Protein AF-A0A973VWN9-F1 (afdb_monomer_lite)

Structure (mmCIF, N/CA/C/O backbone):
data_AF-A0A973VWN9-F1
#
_entry.id   AF-A0A973VWN9-F1
#
loop_
_atom_site.group_PDB
_atom_site.id
_atom_site.type_symbol
_atom_site.label_atom_id
_atom_site.label_alt_id
_atom_site.label_comp_id
_atom_site.label_asym_id
_atom_site.label_entity_id
_atom_site.label_seq_id
_atom_site.pdbx_PDB_ins_code
_atom_site.Cartn_x
_atom_site.Cartn_y
_atom_site.Cartn_z
_atom_site.occupancy
_atom_site.B_iso_or_equiv
_atom_site.auth_seq_id
_atom_site.auth_comp_id
_atom_site.auth_asym_id
_atom_site.auth_atom_id
_atom_site.pdbx_PDB_model_num
ATOM 1 N N . MET A 1 1 ? -82.718 18.626 -53.748 1.00 35.91 1 MET A N 1
ATOM 2 C CA . MET A 1 1 ? -83.348 17.289 -53.665 1.00 35.91 1 MET A CA 1
ATOM 3 C C . MET A 1 1 ? -82.279 16.263 -53.305 1.00 35.91 1 MET A C 1
ATOM 5 O O . MET A 1 1 ? -81.414 16.073 -54.140 1.00 35.91 1 MET A O 1
ATOM 9 N N . LYS A 1 2 ? -82.396 15.647 -52.107 1.00 35.44 2 LYS A N 1
ATOM 10 C CA . LYS A 1 2 ? -81.721 14.426 -51.576 1.00 35.44 2 LYS A CA 1
ATOM 11 C C . LYS A 1 2 ? -80.170 14.478 -51.513 1.00 35.44 2 LYS A C 1
ATOM 13 O O . LYS A 1 2 ? -79.546 14.888 -52.469 1.00 35.44 2 LYS A O 1
ATOM 18 N N . SER A 1 3 ? -79.443 14.077 -50.468 1.00 35.97 3 SER A N 1
ATOM 19 C CA . SER A 1 3 ? -79.715 13.295 -49.254 1.00 35.97 3 SER A CA 1
ATOM 20 C C . SER A 1 3 ? -78.536 13.453 -48.265 1.00 35.97 3 SER A C 1
ATOM 22 O O . SER A 1 3 ? -77.393 13.517 -48.701 1.00 35.97 3 SER A O 1
ATOM 24 N N . VAL A 1 4 ? -78.857 13.500 -46.961 1.00 40.56 4 VAL A N 1
ATOM 25 C CA . VAL A 1 4 ? -78.216 12.869 -45.768 1.00 40.56 4 VAL A CA 1
ATOM 26 C C . VAL A 1 4 ? -76.961 12.012 -46.059 1.00 40.56 4 VAL A C 1
ATOM 28 O O . VAL A 1 4 ? -77.003 11.229 -46.999 1.00 40.56 4 VAL A O 1
ATOM 31 N N . GLY A 1 5 ? -75.855 11.980 -45.302 1.00 34.34 5 GLY A N 1
ATOM 32 C CA . GLY A 1 5 ? -75.471 12.473 -43.974 1.00 34.34 5 GLY A CA 1
ATOM 33 C C . GLY A 1 5 ? -74.154 11.785 -43.527 1.00 34.34 5 GLY A C 1
ATOM 34 O O . GLY A 1 5 ? -73.610 10.980 -44.275 1.00 34.34 5 GLY A O 1
ATOM 35 N N . HIS A 1 6 ? -73.739 12.043 -42.280 1.00 40.28 6 HIS A N 1
ATOM 36 C CA . HIS A 1 6 ? -72.638 11.445 -41.486 1.00 40.28 6 HIS A CA 1
ATOM 37 C C . HIS A 1 6 ? -71.245 12.103 -41.600 1.00 40.28 6 HIS A C 1
ATOM 39 O O . HIS A 1 6 ? -70.606 12.044 -42.639 1.00 40.28 6 HIS A O 1
ATOM 45 N N . THR A 1 7 ? -70.837 12.944 -40.639 1.00 37.66 7 THR A N 1
ATOM 46 C CA . THR A 1 7 ? -70.189 12.676 -39.321 1.00 37.66 7 THR A CA 1
ATOM 47 C C . THR A 1 7 ? -68.676 12.428 -39.426 1.00 37.66 7 THR A C 1
ATOM 49 O O . THR A 1 7 ? -68.245 11.556 -40.166 1.00 37.66 7 THR A O 1
ATOM 52 N N . MET A 1 8 ? -67.927 13.122 -38.550 1.00 35.66 8 MET A N 1
ATOM 53 C CA . MET A 1 8 ? -66.503 12.948 -38.181 1.00 35.66 8 MET A CA 1
ATOM 54 C C . MET A 1 8 ? -65.493 13.653 -39.106 1.00 35.66 8 MET A C 1
ATOM 56 O O . MET A 1 8 ? -65.636 13.628 -40.314 1.00 35.66 8 MET A O 1
ATOM 60 N N . LEU A 1 9 ? -64.438 14.329 -38.648 1.00 37.41 9 LEU A N 1
ATOM 61 C CA . LEU A 1 9 ? -63.864 14.557 -37.321 1.00 37.41 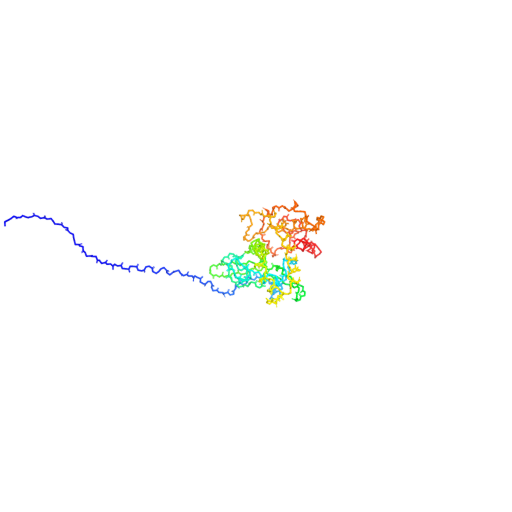9 LEU A CA 1
ATOM 62 C C . LEU A 1 9 ? -62.994 15.827 -37.450 1.00 37.41 9 LEU A C 1
ATOM 64 O O . LEU A 1 9 ? -62.271 15.980 -38.433 1.00 37.41 9 LEU A O 1
ATOM 68 N N . ARG A 1 10 ? -63.060 16.751 -36.487 1.00 37.38 10 ARG A N 1
ATOM 69 C CA . ARG A 1 10 ? -62.197 17.945 -36.444 1.00 37.38 10 ARG A CA 1
ATOM 70 C C . ARG A 1 10 ? -60.760 17.529 -36.110 1.00 37.38 10 ARG A C 1
ATOM 72 O O . ARG A 1 10 ? -60.528 17.013 -35.023 1.00 37.38 10 ARG A O 1
ATOM 79 N N . ALA A 1 11 ? -59.809 17.804 -37.000 1.00 36.41 11 ALA A N 1
ATOM 80 C CA . ALA A 1 11 ? -58.377 17.718 -36.721 1.00 36.41 11 ALA A CA 1
ATOM 81 C C . ALA A 1 11 ? -57.800 19.138 -36.606 1.00 36.41 11 ALA A C 1
ATOM 83 O O . ALA A 1 11 ? -57.568 19.811 -37.605 1.00 36.41 11 ALA A O 1
ATOM 84 N N . LEU A 1 12 ? -57.599 19.599 -35.372 1.00 42.34 12 LEU A N 1
ATOM 85 C CA . LEU A 1 12 ? -56.772 20.760 -35.044 1.00 42.34 12 LEU A CA 1
ATOM 86 C C . LEU A 1 12 ? -55.611 20.233 -34.202 1.00 42.34 12 LEU A C 1
ATOM 88 O O . LEU A 1 12 ? -55.782 19.860 -33.044 1.00 42.34 12 LEU A O 1
ATOM 92 N N . VAL A 1 13 ? -54.448 20.129 -34.839 1.00 38.88 13 VAL A N 1
ATOM 93 C CA . VAL A 1 13 ? -53.187 19.707 -34.230 1.00 38.88 13 VAL A CA 1
ATOM 94 C C . VAL A 1 13 ? -52.610 20.904 -33.474 1.00 38.88 13 VAL A C 1
ATOM 96 O O . VAL A 1 13 ? -52.137 21.857 -34.085 1.00 38.88 13 VAL A O 1
ATOM 99 N N . LEU A 1 14 ? -52.659 20.861 -32.142 1.00 39.56 14 LEU A N 1
ATOM 100 C CA . LEU A 1 14 ? -51.885 21.738 -31.263 1.00 39.56 14 LEU A CA 1
ATOM 101 C C . LEU A 1 14 ? -50.666 20.952 -30.774 1.00 39.56 14 LEU A C 1
ATOM 103 O O . LEU A 1 14 ? -50.785 20.008 -29.996 1.00 39.56 14 LEU A O 1
ATOM 107 N N . ILE A 1 15 ? -49.492 21.332 -31.274 1.00 41.19 15 ILE A N 1
ATOM 108 C CA . ILE A 1 15 ? -48.196 20.805 -30.843 1.00 41.19 15 ILE A CA 1
ATOM 109 C C . ILE A 1 15 ? -47.884 21.423 -29.475 1.00 41.19 15 ILE A C 1
ATOM 111 O O . ILE A 1 15 ? -47.471 22.577 -29.390 1.00 41.19 15 ILE A O 1
ATOM 115 N N . ALA A 1 16 ? -48.098 20.666 -28.399 1.00 41.44 16 ALA A N 1
ATOM 116 C CA . ALA A 1 16 ? -47.601 21.011 -27.071 1.00 41.44 16 ALA A CA 1
ATOM 117 C C . ALA A 1 16 ? -46.191 20.426 -26.903 1.00 41.44 16 ALA A C 1
ATOM 119 O O . ALA A 1 16 ? -46.011 19.221 -26.739 1.00 41.44 16 ALA A O 1
ATOM 120 N N . LEU A 1 17 ? -45.181 21.292 -26.983 1.00 39.28 17 LEU A N 1
ATOM 121 C CA . LEU A 1 17 ? -43.780 20.954 -26.760 1.00 39.28 17 LEU A CA 1
ATOM 122 C C . LEU A 1 17 ? -43.514 20.890 -25.243 1.00 39.28 17 LEU A C 1
ATOM 124 O O . LEU A 1 17 ? -43.157 21.886 -24.619 1.00 39.28 17 LEU A O 1
ATOM 128 N N . THR A 1 18 ? -43.716 19.733 -24.613 1.00 42.69 18 THR A N 1
ATOM 129 C CA . THR A 1 18 ? -43.288 19.514 -23.221 1.00 42.69 18 THR A CA 1
ATOM 130 C C . THR A 1 18 ? -41.793 19.216 -23.177 1.00 42.69 18 THR A C 1
ATOM 132 O O . THR A 1 18 ? -41.365 18.081 -23.381 1.00 42.69 18 THR A O 1
ATOM 135 N N . VAL A 1 19 ? -40.990 20.243 -22.895 1.00 42.81 19 VAL A N 1
ATOM 136 C CA . VAL A 1 19 ? -39.585 20.089 -22.505 1.00 42.81 19 VAL A CA 1
ATOM 137 C C . VAL A 1 19 ? -39.552 19.608 -21.053 1.00 42.81 19 VAL A C 1
ATOM 139 O O . VAL A 1 19 ? -39.702 20.394 -20.121 1.00 42.81 19 VAL A O 1
ATOM 142 N N . PHE A 1 20 ? -39.360 18.305 -20.845 1.00 41.41 20 PHE A N 1
ATOM 143 C CA . PHE A 1 20 ? -38.963 17.781 -19.539 1.00 41.41 20 PHE A CA 1
ATOM 144 C C . PHE A 1 20 ? -37.492 18.141 -19.301 1.00 41.41 20 PHE A C 1
ATOM 146 O O . PHE A 1 20 ? -36.585 17.408 -19.690 1.00 41.41 20 PHE A O 1
ATOM 153 N N . VAL A 1 21 ? -37.240 19.283 -18.657 1.00 41.28 21 VAL A N 1
ATOM 154 C CA . VAL A 1 21 ? -35.941 19.537 -18.027 1.00 41.28 21 VAL A CA 1
ATOM 155 C C . VAL A 1 21 ? -35.883 18.656 -16.785 1.00 41.28 21 VAL A C 1
ATOM 157 O O . VAL A 1 21 ? -36.401 19.010 -15.730 1.00 41.28 21 VAL A O 1
ATOM 160 N N . THR A 1 22 ? -35.278 17.475 -16.900 1.00 42.56 22 THR A N 1
ATOM 161 C CA . THR A 1 22 ? -34.873 16.715 -15.718 1.00 42.56 22 THR A CA 1
ATOM 162 C C . THR A 1 22 ? -33.729 17.475 -15.060 1.00 42.56 22 THR A C 1
ATOM 164 O O . THR A 1 22 ? -32.569 17.331 -15.452 1.00 42.56 22 THR A O 1
ATOM 167 N N . THR A 1 23 ? -34.036 18.303 -14.066 1.00 37.97 23 THR A N 1
ATOM 168 C CA . THR A 1 23 ? -33.036 18.785 -13.120 1.00 37.97 23 THR A CA 1
ATOM 169 C C . THR A 1 23 ? -32.536 17.575 -12.338 1.00 37.97 23 THR A C 1
ATOM 171 O O . THR A 1 23 ? -33.096 17.168 -11.324 1.00 37.97 23 THR A O 1
ATOM 174 N N . ARG A 1 24 ? -31.461 16.945 -12.825 1.00 39.81 24 ARG A N 1
ATOM 175 C CA . ARG A 1 24 ? -30.612 16.143 -11.949 1.00 39.81 24 ARG A CA 1
ATOM 176 C C . ARG A 1 24 ? -30.011 17.127 -10.957 1.00 39.81 24 ARG A C 1
ATOM 178 O O . ARG A 1 24 ? -29.023 17.786 -11.269 1.00 39.81 24 ARG A O 1
ATOM 185 N N . SER A 1 25 ? -30.624 17.246 -9.783 1.00 36.50 25 SER A N 1
ATOM 186 C CA . SER A 1 25 ? -29.940 17.766 -8.608 1.00 36.50 25 SER A CA 1
ATOM 187 C C . SER A 1 25 ? -28.757 16.842 -8.357 1.00 36.50 25 SER A C 1
ATOM 189 O O . SER A 1 25 ? -28.880 15.807 -7.708 1.00 36.50 25 SER A O 1
ATOM 191 N N . ILE A 1 26 ? -27.608 17.188 -8.935 1.00 37.75 26 ILE A N 1
ATOM 192 C CA . ILE A 1 26 ? -26.327 16.750 -8.413 1.00 37.75 26 ILE A CA 1
ATOM 193 C C . ILE A 1 26 ? -26.294 17.391 -7.033 1.00 37.75 26 ILE A C 1
ATOM 195 O O . ILE A 1 26 ? -26.039 18.588 -6.908 1.00 37.75 26 ILE A O 1
ATOM 199 N N . ALA A 1 27 ? -26.653 16.621 -6.008 1.00 37.12 27 ALA A N 1
ATOM 200 C CA . ALA A 1 27 ? -26.302 16.965 -4.649 1.00 37.12 27 ALA A CA 1
ATOM 201 C C . ALA A 1 27 ? -24.772 16.990 -4.624 1.00 37.12 27 ALA A C 1
ATOM 203 O O . ALA A 1 27 ? -24.113 15.967 -4.456 1.00 37.12 27 ALA A O 1
ATOM 204 N N . GLN A 1 28 ? -24.199 18.159 -4.907 1.00 36.78 28 GLN A N 1
ATOM 205 C CA . GLN A 1 28 ? -22.839 18.473 -4.528 1.00 36.78 28 GLN A CA 1
ATOM 206 C C . GLN A 1 28 ? -22.843 18.372 -3.008 1.00 36.78 28 GLN A C 1
ATOM 208 O O . GLN A 1 28 ? -23.295 19.292 -2.328 1.00 36.78 28 GLN A O 1
ATOM 213 N N . GLY A 1 29 ? -22.436 17.211 -2.490 1.00 40.06 29 GLY A N 1
ATOM 214 C CA . GLY A 1 29 ? -22.149 17.043 -1.077 1.00 40.06 29 GLY A CA 1
ATOM 215 C C . GLY A 1 29 ? -21.199 18.165 -0.697 1.00 40.06 29 GLY A C 1
ATOM 216 O O . GLY A 1 29 ? -20.072 18.239 -1.190 1.00 40.06 29 GLY A O 1
ATOM 217 N N . THR A 1 30 ? -21.702 19.114 0.081 1.00 41.69 30 THR A N 1
ATOM 218 C CA . THR A 1 30 ? -20.896 20.211 0.580 1.00 41.69 30 THR A CA 1
ATOM 219 C C . THR A 1 30 ? -19.748 19.593 1.371 1.00 41.69 30 THR A C 1
ATOM 221 O O . THR A 1 30 ? -19.950 18.677 2.168 1.00 41.69 30 THR A O 1
ATOM 224 N N . ASN A 1 31 ? -18.524 20.074 1.132 1.00 48.94 31 ASN A N 1
ATOM 225 C CA . ASN A 1 31 ? -17.338 19.782 1.941 1.00 48.94 31 ASN A CA 1
ATOM 226 C C . ASN A 1 31 ? -17.517 20.374 3.354 1.00 48.94 31 ASN A C 1
ATOM 228 O O . ASN A 1 31 ? -16.774 21.259 3.774 1.00 48.94 31 ASN A O 1
ATOM 232 N N . ALA A 1 32 ? -18.546 19.949 4.083 1.00 55.09 32 ALA A N 1
ATOM 233 C CA . ALA A 1 32 ? -18.697 20.258 5.485 1.00 55.09 32 ALA A CA 1
ATOM 234 C C . ALA A 1 32 ? -17.645 19.449 6.247 1.00 55.09 32 ALA A C 1
ATOM 236 O O . ALA A 1 32 ? -17.529 18.231 6.067 1.00 55.09 32 ALA A O 1
ATOM 237 N N . ASN A 1 33 ? -16.868 20.130 7.093 1.00 69.69 33 ASN A N 1
ATOM 238 C CA . ASN A 1 33 ? -15.991 19.456 8.043 1.00 69.69 33 ASN A CA 1
ATOM 239 C C . ASN A 1 33 ? -16.829 18.443 8.835 1.00 69.69 33 ASN A C 1
ATOM 241 O O . ASN A 1 33 ? -17.890 18.816 9.350 1.00 69.69 33 ASN A O 1
ATOM 245 N N . PRO A 1 34 ? -16.400 17.175 8.922 1.00 80.19 34 PRO A N 1
ATOM 246 C CA . PRO A 1 34 ? -17.196 16.177 9.603 1.00 80.19 34 PRO A CA 1
ATOM 247 C C . PRO A 1 34 ? -17.312 16.523 11.088 1.00 80.19 34 PRO A C 1
ATOM 249 O O . PRO A 1 34 ? -16.388 17.061 11.703 1.00 80.19 34 PRO A O 1
ATOM 252 N N . PHE A 1 35 ? -18.446 16.170 11.683 1.00 87.00 35 PHE A N 1
ATOM 253 C CA . PHE A 1 35 ? -18.604 16.213 13.126 1.00 87.00 35 PHE A CA 1
ATOM 254 C C . PHE A 1 35 ? -17.798 15.066 13.744 1.00 87.00 35 PHE A C 1
ATOM 256 O O . PHE A 1 35 ? -18.142 13.894 13.576 1.00 87.00 35 PHE A O 1
ATOM 263 N N . TYR A 1 36 ? -16.718 15.400 14.446 1.00 87.00 36 TYR A N 1
ATOM 264 C CA . TYR A 1 36 ? -15.965 14.426 15.230 1.00 87.00 36 TYR A CA 1
ATOM 265 C C . TYR A 1 36 ? -16.768 14.057 16.471 1.00 87.00 36 TYR A C 1
ATOM 267 O O . TYR A 1 36 ? -17.195 14.938 17.219 1.00 87.00 36 TYR A O 1
ATOM 275 N N . VAL A 1 37 ? -16.984 12.761 16.681 1.00 88.31 37 VAL A N 1
ATOM 276 C CA . VAL A 1 37 ? -17.630 12.285 17.908 1.00 88.31 37 VAL A CA 1
ATOM 277 C C . VAL A 1 37 ? -16.727 12.531 19.119 1.00 88.31 37 VAL A C 1
ATOM 279 O O . VAL A 1 37 ? -15.501 12.569 18.993 1.00 88.31 37 VAL A O 1
ATOM 282 N N . ASP A 1 38 ? -17.336 12.701 20.292 1.00 90.25 38 ASP A N 1
ATOM 283 C CA . ASP A 1 38 ? -16.595 12.722 21.552 1.00 90.25 38 ASP A CA 1
ATOM 284 C C . ASP A 1 38 ? -16.008 11.325 21.811 1.00 90.25 38 ASP A C 1
ATOM 286 O O . ASP A 1 38 ? -16.732 10.327 21.820 1.00 90.25 38 ASP A O 1
ATOM 290 N N . GLN A 1 39 ? -14.685 11.256 21.959 1.00 89.44 39 GLN A N 1
ATOM 291 C CA . GLN A 1 39 ? -13.928 10.021 22.188 1.00 89.44 39 GLN A CA 1
ATOM 292 C C . GLN A 1 39 ? -13.205 10.031 23.539 1.00 89.44 39 GLN A C 1
ATOM 294 O O . GLN A 1 39 ? -12.276 9.250 23.751 1.00 89.44 39 GLN A O 1
ATOM 299 N N . GLY A 1 40 ? -13.659 10.890 24.454 1.00 90.44 40 GLY A N 1
ATOM 300 C CA . GLY A 1 40 ? -13.120 11.033 25.795 1.00 90.44 40 GLY A CA 1
ATOM 301 C C . GLY A 1 40 ? -12.061 12.127 25.909 1.00 90.44 40 GLY A C 1
ATOM 302 O O . GLY A 1 40 ? -11.499 12.605 24.922 1.00 90.44 40 GLY A O 1
ATOM 303 N N . LEU A 1 41 ? -11.778 12.498 27.159 1.00 90.56 41 LEU A N 1
ATOM 304 C CA . LEU A 1 41 ? -10.902 13.619 27.520 1.00 90.56 41 LEU A CA 1
ATOM 305 C C . LEU A 1 41 ? -9.454 13.438 27.038 1.00 90.56 41 LEU A C 1
ATOM 307 O O . LEU A 1 41 ? -8.780 14.421 26.735 1.00 90.56 41 LEU A O 1
ATOM 311 N N . ASP A 1 42 ? -9.000 12.189 26.912 1.00 89.31 42 ASP A N 1
ATOM 312 C CA . ASP A 1 42 ? -7.638 11.862 26.481 1.00 89.31 42 ASP A CA 1
ATOM 313 C C . ASP A 1 42 ? -7.465 11.901 24.950 1.00 89.31 42 ASP A C 1
ATOM 315 O O . ASP A 1 42 ? -6.337 11.939 24.450 1.00 89.31 42 ASP A O 1
ATOM 319 N N . TRP A 1 43 ? -8.559 11.943 24.173 1.00 91.94 43 TRP A N 1
ATOM 320 C CA . TRP A 1 43 ? -8.511 12.057 22.710 1.00 91.94 43 TRP A CA 1
ATOM 321 C C . TRP A 1 43 ? -8.342 13.515 22.262 1.00 91.94 43 TRP A C 1
ATOM 323 O O . TRP A 1 43 ? -9.203 14.127 21.626 1.00 91.94 43 TRP A O 1
ATOM 333 N N . THR A 1 44 ? 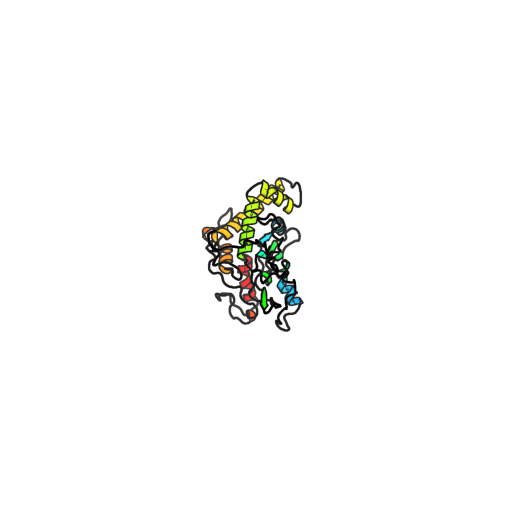-7.199 14.090 22.634 1.00 93.31 44 THR A N 1
ATOM 334 C CA . THR A 1 44 ? -6.840 15.485 22.354 1.00 93.31 44 THR A CA 1
ATOM 335 C C . THR A 1 44 ? -6.582 15.744 20.864 1.00 93.31 44 THR A C 1
ATOM 337 O O . THR A 1 44 ? -6.343 14.830 20.072 1.00 93.31 44 THR A O 1
ATOM 340 N N . ALA A 1 45 ? -6.542 17.022 20.467 1.00 89.69 45 ALA A N 1
ATOM 341 C CA . ALA A 1 45 ? -6.162 17.412 19.106 1.00 89.69 45 ALA A CA 1
ATOM 342 C C . ALA A 1 45 ? -4.763 16.899 18.705 1.00 89.69 45 ALA A C 1
ATOM 344 O O . ALA A 1 45 ? -4.569 16.489 17.562 1.00 89.69 45 ALA A O 1
ATOM 345 N N . ALA A 1 46 ? -3.811 16.872 19.646 1.00 91.19 46 ALA A N 1
ATOM 346 C CA . ALA A 1 46 ? -2.471 16.338 19.414 1.00 91.19 46 ALA A CA 1
ATOM 347 C C . ALA A 1 46 ? -2.489 14.815 19.202 1.00 91.19 46 ALA A C 1
ATOM 349 O O . ALA A 1 46 ? -1.878 14.327 18.254 1.00 91.19 46 ALA A O 1
ATOM 350 N N . ALA A 1 47 ? -3.243 14.075 20.024 1.00 91.00 47 ALA A N 1
ATOM 351 C CA . ALA A 1 47 ? -3.419 12.630 19.858 1.00 91.00 47 ALA A CA 1
ATOM 352 C C . ALA A 1 47 ? -4.069 12.288 18.507 1.00 91.00 47 ALA A C 1
ATOM 354 O O . ALA A 1 47 ? -3.629 11.373 17.811 1.00 91.00 47 ALA A O 1
ATOM 355 N N . ARG A 1 48 ? -5.066 13.077 18.087 1.00 89.44 48 ARG A N 1
ATOM 356 C CA . ARG A 1 48 ? -5.676 12.943 16.762 1.00 89.44 48 ARG A CA 1
ATOM 357 C C . ARG A 1 48 ? -4.662 13.209 15.644 1.00 89.44 48 ARG A C 1
ATOM 359 O O . ARG A 1 48 ? -4.571 12.415 14.715 1.00 89.44 48 ARG A O 1
ATOM 366 N N . ALA A 1 49 ? -3.891 14.294 15.714 1.00 87.75 49 ALA A N 1
ATOM 367 C CA . ALA A 1 49 ? -2.891 14.615 14.691 1.00 87.75 49 ALA A CA 1
ATOM 368 C C . ALA A 1 49 ? -1.825 13.512 14.546 1.00 87.75 49 ALA A C 1
ATOM 370 O O . ALA A 1 49 ? -1.462 13.138 13.427 1.00 87.75 49 ALA A O 1
ATOM 371 N N . ASP A 1 50 ? -1.375 12.941 15.664 1.00 88.06 50 ASP A N 1
ATOM 372 C CA . ASP A 1 50 ? -0.493 11.775 15.671 1.00 88.06 50 ASP A CA 1
ATOM 373 C C . ASP A 1 50 ? -1.166 10.555 15.015 1.00 88.06 50 ASP A C 1
ATOM 375 O O . ASP A 1 50 ? -0.599 9.968 14.100 1.00 88.06 50 ASP A O 1
ATOM 379 N N . PHE A 1 51 ? -2.412 10.226 15.363 1.00 87.06 51 PHE A N 1
ATOM 380 C CA . PHE A 1 51 ? -3.148 9.108 14.756 1.00 87.06 51 PHE A CA 1
ATOM 381 C C . PHE A 1 51 ? -3.258 9.196 13.220 1.00 87.06 51 PHE A C 1
ATOM 383 O O . PHE A 1 51 ? -3.155 8.179 12.526 1.00 87.06 51 PHE A O 1
ATOM 390 N N . TYR A 1 52 ? -3.431 10.406 12.685 1.00 86.12 52 TYR A N 1
ATOM 391 C CA . TYR A 1 52 ? -3.530 10.659 11.244 1.00 86.12 52 TYR A CA 1
ATOM 392 C C . TYR A 1 52 ? -2.178 10.725 10.513 1.00 86.12 52 TYR A C 1
ATOM 394 O O . TYR A 1 52 ? -2.158 10.744 9.283 1.00 86.12 52 TYR A O 1
ATOM 402 N N . SER A 1 53 ? -1.053 10.739 11.231 1.00 85.31 53 SER A N 1
ATOM 403 C CA . SER A 1 53 ? 0.298 10.806 10.647 1.00 85.31 53 SER A CA 1
ATOM 404 C C . SER A 1 53 ? 1.165 9.585 10.959 1.00 85.31 53 SER A C 1
ATOM 406 O O . SER A 1 53 ? 2.136 9.321 10.247 1.00 85.31 53 SER A O 1
ATOM 408 N N . ARG A 1 54 ? 0.805 8.812 11.987 1.00 86.12 54 ARG A N 1
ATOM 409 C CA . ARG A 1 54 ? 1.556 7.651 12.454 1.00 86.12 54 ARG A CA 1
ATOM 410 C C . ARG A 1 54 ? 1.580 6.552 11.396 1.00 86.12 54 ARG A C 1
ATOM 412 O O . ARG A 1 54 ? 0.544 5.992 11.031 1.00 86.12 54 ARG A O 1
ATOM 419 N N . ASP A 1 55 ? 2.789 6.248 10.935 1.00 84.62 55 ASP A N 1
ATOM 420 C CA . ASP A 1 55 ? 3.082 5.145 10.023 1.00 84.62 55 ASP A CA 1
ATOM 421 C C . ASP A 1 55 ? 2.738 3.802 10.682 1.00 84.62 55 ASP A C 1
ATOM 423 O O . ASP A 1 55 ? 3.121 3.553 11.827 1.00 84.62 55 ASP A O 1
ATOM 427 N N . GLN A 1 56 ? 2.041 2.924 9.954 1.00 80.31 56 GLN A N 1
ATOM 428 C CA . GLN A 1 56 ? 1.782 1.556 10.413 1.00 80.31 56 GLN A CA 1
ATOM 429 C C . GLN A 1 56 ? 2.969 0.604 10.165 1.00 80.31 56 GLN A C 1
ATOM 431 O O . GLN A 1 56 ? 2.885 -0.578 10.486 1.00 80.31 56 GLN A O 1
ATOM 436 N N . GLY A 1 57 ? 4.056 1.095 9.558 1.00 81.56 57 GLY A N 1
ATOM 437 C CA . GLY A 1 57 ? 5.289 0.341 9.313 1.00 81.56 57 GLY A CA 1
ATOM 438 C C . GLY A 1 57 ? 5.359 -0.360 7.954 1.00 81.56 57 GLY A C 1
ATOM 439 O O . GLY A 1 57 ? 6.363 -1.000 7.661 1.00 81.56 57 GLY A O 1
ATOM 440 N N . SER A 1 58 ? 4.335 -0.210 7.109 1.00 84.62 58 SER A N 1
ATOM 441 C CA . SER A 1 58 ? 4.314 -0.749 5.739 1.00 84.62 58 SER A CA 1
ATOM 442 C C . SER A 1 58 ? 5.269 -0.001 4.799 1.00 84.62 58 SER A C 1
ATOM 444 O O . SER A 1 58 ? 5.528 1.197 4.977 1.00 84.62 58 SER A O 1
ATOM 446 N N . ARG A 1 59 ? 5.754 -0.685 3.761 1.00 88.12 59 ARG A N 1
ATOM 447 C CA . ARG A 1 59 ? 6.690 -0.159 2.756 1.00 88.12 59 ARG A CA 1
ATOM 448 C C . ARG A 1 59 ? 6.213 -0.569 1.360 1.00 88.12 59 ARG A C 1
ATOM 450 O O . ARG A 1 59 ? 6.681 -1.547 0.791 1.00 88.12 59 ARG A O 1
ATOM 457 N N . LEU A 1 60 ? 5.293 0.211 0.790 1.00 90.75 60 LEU A N 1
ATOM 458 C CA . LEU A 1 60 ? 4.648 -0.116 -0.484 1.00 90.75 60 LEU A CA 1
ATOM 459 C C . LEU A 1 60 ? 5.576 0.128 -1.679 1.00 90.75 60 LEU A C 1
ATOM 461 O O . LEU A 1 60 ? 5.937 -0.798 -2.399 1.00 90.75 60 LEU A O 1
ATOM 465 N N . ILE A 1 61 ? 5.948 1.385 -1.916 1.00 94.00 61 ILE A N 1
ATOM 466 C CA . ILE A 1 61 ? 6.702 1.807 -3.103 1.00 94.00 61 ILE A CA 1
ATOM 467 C C . ILE A 1 61 ? 7.432 3.125 -2.814 1.00 94.00 61 ILE A C 1
ATOM 469 O O . ILE A 1 61 ? 6.995 3.912 -1.973 1.00 94.00 61 ILE A O 1
ATOM 473 N N . ALA A 1 62 ? 8.540 3.393 -3.508 1.00 95.19 62 ALA A N 1
ATOM 474 C CA . ALA A 1 62 ? 9.203 4.694 -3.433 1.00 95.19 62 ALA A CA 1
ATOM 475 C C . ALA A 1 62 ? 8.246 5.829 -3.850 1.00 95.19 62 ALA A C 1
ATOM 477 O O . ALA A 1 62 ? 7.498 5.702 -4.823 1.00 95.19 62 ALA A O 1
ATOM 478 N N . LEU A 1 63 ? 8.297 6.953 -3.134 1.00 94.00 63 LEU A N 1
ATOM 479 C CA . LEU A 1 63 ? 7.415 8.099 -3.354 1.00 94.00 63 LEU A CA 1
ATOM 480 C C . LEU A 1 63 ? 7.553 8.666 -4.768 1.00 94.00 63 LEU A C 1
ATOM 482 O O . LEU A 1 63 ? 6.538 8.887 -5.424 1.00 94.00 63 LEU A O 1
ATOM 486 N N . SER A 1 64 ? 8.785 8.832 -5.255 1.00 94.88 64 SER A N 1
ATOM 487 C CA . SER A 1 64 ? 9.058 9.320 -6.614 1.00 94.88 64 SER A CA 1
ATOM 488 C C . SER A 1 64 ? 8.405 8.439 -7.680 1.00 94.88 64 SER A C 1
ATOM 490 O O . SER A 1 64 ? 7.780 8.944 -8.609 1.00 94.88 64 SER A O 1
ATOM 492 N N . ARG A 1 65 ? 8.470 7.115 -7.501 1.00 96.69 65 ARG A N 1
ATOM 493 C CA . ARG A 1 65 ? 7.835 6.140 -8.395 1.00 96.69 65 ARG A CA 1
ATOM 494 C C . ARG A 1 65 ? 6.317 6.269 -8.336 1.00 96.69 65 ARG A C 1
ATOM 496 O O . ARG A 1 65 ? 5.700 6.420 -9.379 1.00 96.69 65 ARG A O 1
ATOM 503 N N . MET A 1 66 ? 5.713 6.296 -7.144 1.00 95.75 66 MET A N 1
ATOM 504 C CA . MET A 1 66 ? 4.256 6.444 -7.006 1.00 95.75 66 MET A CA 1
ATOM 505 C C . MET A 1 66 ? 3.730 7.750 -7.616 1.00 95.75 66 MET A C 1
ATOM 507 O O . MET A 1 66 ? 2.663 7.755 -8.223 1.00 95.75 66 MET A O 1
ATOM 511 N N . GLN A 1 67 ? 4.473 8.850 -7.469 1.00 94.69 67 GLN A N 1
ATOM 512 C CA . GLN A 1 67 ? 4.126 10.153 -8.044 1.00 94.69 67 GLN A CA 1
ATOM 513 C C . GLN A 1 67 ? 4.225 10.173 -9.575 1.00 94.69 67 GLN A C 1
ATOM 515 O O . GLN A 1 67 ? 3.464 10.894 -10.215 1.00 94.69 67 GLN A O 1
ATOM 520 N N . ALA A 1 68 ? 5.129 9.379 -10.155 1.00 97.00 68 ALA A N 1
ATOM 521 C CA . ALA A 1 68 ? 5.287 9.240 -11.601 1.00 97.00 68 ALA A CA 1
ATOM 522 C C . ALA A 1 68 ? 4.245 8.306 -12.247 1.00 97.00 68 ALA A C 1
ATOM 524 O O . ALA A 1 68 ? 4.072 8.327 -13.467 1.00 97.00 68 ALA A O 1
ATOM 525 N N . LEU A 1 69 ? 3.543 7.488 -11.454 1.00 97.56 69 LEU A N 1
ATOM 526 C CA . LEU A 1 69 ? 2.498 6.602 -11.961 1.00 97.56 69 LEU A CA 1
ATOM 527 C C . LEU A 1 69 ? 1.269 7.379 -12.435 1.00 97.56 69 LEU A C 1
ATOM 529 O O . LEU A 1 69 ? 0.904 8.436 -11.909 1.00 97.56 69 LEU A O 1
ATOM 533 N N . LYS A 1 70 ? 0.572 6.780 -13.398 1.00 95.50 70 LYS A N 1
ATOM 534 C CA . LYS A 1 70 ? -0.707 7.257 -13.919 1.00 95.50 70 LYS A CA 1
ATOM 535 C C . LYS A 1 70 ? -1.790 6.207 -13.712 1.00 95.50 70 LYS A C 1
ATOM 537 O O . LYS A 1 70 ? -1.518 5.015 -13.610 1.00 95.50 70 LYS A O 1
ATOM 542 N N . GLN A 1 71 ? -3.026 6.671 -13.637 1.00 91.25 71 GLN A N 1
ATOM 543 C CA . GLN A 1 71 ? -4.211 5.838 -13.772 1.00 91.25 71 GLN A CA 1
ATOM 544 C C . GLN A 1 71 ? -4.466 5.552 -15.261 1.00 91.25 71 GLN A C 1
ATOM 546 O O . GLN A 1 71 ? -3.964 6.257 -16.138 1.00 91.25 71 GLN A O 1
ATOM 551 N N . ARG A 1 72 ? -5.330 4.576 -15.561 1.00 87.44 72 ARG A N 1
ATOM 552 C CA . ARG A 1 72 ? -5.691 4.208 -16.947 1.00 87.44 72 ARG A CA 1
ATOM 553 C C . ARG A 1 72 ? -6.303 5.336 -17.773 1.00 87.44 72 ARG A C 1
ATOM 555 O O . ARG A 1 72 ? -6.215 5.321 -18.992 1.00 87.44 72 ARG A O 1
ATOM 562 N N . ASN A 1 73 ? -6.934 6.305 -17.117 1.00 89.31 73 ASN A N 1
ATOM 563 C CA . ASN A 1 73 ? -7.477 7.502 -17.764 1.00 89.31 73 ASN A CA 1
ATOM 564 C C . ASN A 1 73 ? -6.395 8.564 -18.068 1.00 89.31 73 ASN A C 1
ATOM 566 O O . ASN A 1 73 ? -6.730 9.665 -18.493 1.00 89.31 73 ASN A O 1
ATOM 570 N N . GLY A 1 74 ? -5.117 8.266 -17.807 1.00 91.25 74 GLY A N 1
ATOM 571 C CA . GLY A 1 74 ? -3.980 9.157 -18.024 1.00 91.25 74 GLY A CA 1
ATOM 572 C C . GLY A 1 74 ? -3.721 10.171 -16.905 1.00 91.25 74 GLY A C 1
ATOM 573 O O . GLY A 1 74 ? -2.684 10.835 -16.936 1.00 91.25 74 GLY A O 1
ATOM 574 N N . GLN A 1 75 ? -4.608 10.286 -15.911 1.00 93.56 75 GLN A N 1
ATOM 575 C CA . GLN A 1 75 ? -4.418 11.185 -14.769 1.00 93.56 75 GLN A CA 1
ATOM 576 C C . GLN A 1 75 ? -3.320 10.668 -13.830 1.00 93.56 75 GLN A C 1
ATOM 578 O O . GLN A 1 75 ? -3.110 9.455 -13.757 1.00 93.56 75 GLN A O 1
ATOM 583 N N . PRO A 1 76 ? -2.632 11.542 -13.071 1.00 94.81 76 PRO A N 1
ATOM 584 C CA . PRO A 1 76 ? -1.703 11.107 -12.029 1.00 94.81 76 PRO A CA 1
ATOM 585 C C . PRO A 1 76 ? -2.340 10.084 -11.077 1.00 94.81 76 PRO A C 1
ATOM 587 O O . PRO A 1 76 ? -3.509 10.212 -10.709 1.00 94.81 76 PRO A O 1
ATOM 590 N N . PHE A 1 77 ? -1.579 9.083 -10.626 1.00 93.38 77 PHE A N 1
ATOM 591 C CA . PHE A 1 77 ? -2.095 7.999 -9.773 1.00 93.38 77 PHE A CA 1
ATOM 592 C C . PHE A 1 77 ? -2.794 8.508 -8.500 1.00 93.38 77 PHE A C 1
ATOM 594 O O . PHE A 1 77 ? -3.790 7.934 -8.048 1.00 93.38 77 PHE A O 1
ATOM 601 N N . LEU A 1 78 ? -2.292 9.625 -7.968 1.00 89.44 78 LEU A N 1
ATOM 602 C CA . LEU A 1 78 ? -2.758 10.296 -6.756 1.00 89.44 78 LEU A CA 1
ATOM 603 C C . LEU A 1 78 ? -3.708 11.482 -7.021 1.00 89.44 78 LEU A C 1
ATOM 605 O O . LEU A 1 78 ? -3.980 12.236 -6.091 1.00 89.44 78 LEU A O 1
ATOM 609 N N . ALA A 1 79 ? -4.199 11.683 -8.250 1.00 88.62 79 ALA A N 1
ATOM 610 C CA . ALA A 1 79 ? -4.979 12.873 -8.628 1.00 88.62 79 ALA A CA 1
ATOM 611 C C . ALA A 1 79 ? -6.286 13.044 -7.833 1.00 88.62 79 ALA A C 1
ATOM 613 O O . ALA A 1 79 ? -6.667 14.154 -7.480 1.00 88.62 79 ALA A O 1
ATOM 614 N N . ASP A 1 80 ? -6.952 11.936 -7.517 1.00 81.69 80 ASP A N 1
ATOM 615 C CA . ASP A 1 80 ? -8.160 11.875 -6.685 1.00 81.69 80 ASP A CA 1
ATOM 616 C C . ASP A 1 80 ? -7.833 11.751 -5.187 1.00 81.69 80 ASP A C 1
ATOM 618 O O . ASP A 1 80 ? -8.713 11.596 -4.337 1.00 81.69 80 ASP A O 1
ATOM 622 N N . GLY A 1 81 ? -6.540 11.726 -4.861 1.00 79.12 81 GLY A N 1
ATOM 623 C CA . GLY A 1 81 ? -6.054 11.483 -3.526 1.00 79.12 81 GLY A CA 1
ATOM 624 C C . GLY A 1 81 ? -6.572 10.178 -2.911 1.00 79.12 81 GLY A C 1
ATOM 625 O O . GLY A 1 81 ? -6.799 10.093 -1.702 1.00 79.12 81 GLY A O 1
ATOM 626 N N . LEU A 1 82 ? -6.781 9.156 -3.742 1.00 81.25 82 LEU A N 1
ATOM 627 C CA . LEU A 1 82 ? -7.313 7.847 -3.370 1.00 81.25 82 LEU A CA 1
ATOM 628 C C . LEU A 1 82 ? -8.786 7.843 -2.927 1.00 81.25 82 LEU A C 1
ATOM 630 O O . LEU A 1 82 ? -9.220 6.884 -2.291 1.00 81.25 82 LEU A O 1
ATOM 634 N N . SER A 1 83 ? -9.573 8.879 -3.236 1.00 77.31 83 SER A N 1
ATOM 635 C CA . SER A 1 83 ? -11.014 8.889 -2.926 1.00 77.31 83 SER A CA 1
ATOM 636 C C . SER A 1 83 ? -11.785 7.757 -3.617 1.00 77.31 83 SER A C 1
ATOM 638 O O . SER A 1 83 ? -12.729 7.228 -3.032 1.00 77.31 83 SER A O 1
ATOM 640 N N . ARG A 1 84 ? -11.330 7.290 -4.793 1.00 82.50 84 ARG A N 1
ATOM 641 C CA . ARG A 1 84 ? -11.907 6.131 -5.505 1.00 82.50 84 ARG A CA 1
ATOM 642 C C . ARG A 1 84 ? -11.891 4.823 -4.710 1.00 82.50 84 ARG A C 1
ATOM 644 O O . ARG A 1 84 ? -12.579 3.876 -5.072 1.00 82.50 84 ARG A O 1
ATOM 651 N N . LEU A 1 85 ? -11.062 4.746 -3.668 1.00 78.00 85 LEU A N 1
ATOM 652 C CA . LEU A 1 85 ? -10.930 3.568 -2.812 1.00 78.00 85 LEU A CA 1
ATOM 653 C C . LEU A 1 85 ? -11.910 3.583 -1.634 1.00 78.00 85 LEU A C 1
ATOM 655 O O . LEU A 1 85 ? -11.828 2.726 -0.760 1.00 78.00 85 LEU A O 1
ATOM 659 N N . SER A 1 86 ? -12.817 4.555 -1.587 1.00 73.38 86 SER A N 1
ATOM 660 C CA . SER A 1 86 ? -13.896 4.647 -0.605 1.00 73.38 86 SER A CA 1
ATOM 661 C C . SER A 1 86 ? -15.247 4.759 -1.306 1.00 73.38 86 SER A C 1
ATOM 663 O O . SER A 1 86 ? -15.333 5.253 -2.427 1.00 73.38 86 SER A O 1
ATOM 665 N N . THR A 1 87 ? -16.318 4.298 -0.661 1.00 60.00 87 THR A N 1
ATOM 666 C CA . THR A 1 87 ? -17.684 4.472 -1.183 1.00 60.00 87 THR A CA 1
ATOM 667 C C . THR A 1 87 ? -18.123 5.931 -1.088 1.00 60.00 87 THR A C 1
ATOM 669 O O . THR A 1 87 ? -17.757 6.629 -0.145 1.00 60.00 87 THR A O 1
ATOM 672 N N . GLU A 1 88 ? -18.944 6.379 -2.041 1.00 46.12 88 GLU A N 1
ATOM 673 C CA . GLU A 1 88 ? -19.270 7.796 -2.277 1.00 46.12 88 GLU A CA 1
ATOM 674 C C . GLU A 1 88 ? -19.967 8.539 -1.118 1.00 46.12 88 GLU A C 1
ATOM 676 O O . GLU A 1 88 ? -19.947 9.764 -1.096 1.00 46.12 88 GLU A O 1
ATOM 681 N N . SER A 1 89 ? -20.464 7.848 -0.087 1.00 43.72 89 SER A N 1
ATOM 682 C CA . SER A 1 89 ? -20.915 8.461 1.179 1.00 43.72 89 SER A CA 1
ATOM 683 C C . SER A 1 89 ? -19.771 8.885 2.125 1.00 43.72 89 SER A C 1
ATOM 685 O O . SER A 1 89 ? -20.006 9.437 3.198 1.00 43.72 89 SER A O 1
ATOM 687 N N . CYS A 1 90 ? -18.513 8.639 1.747 1.00 45.59 90 CYS A N 1
ATOM 688 C CA . CYS A 1 90 ? -17.301 8.988 2.502 1.00 45.59 90 CYS A CA 1
ATOM 689 C C . CYS A 1 90 ? -16.404 10.011 1.793 1.00 45.59 90 CYS A C 1
ATOM 691 O O . CYS A 1 90 ? -15.265 10.238 2.209 1.00 45.59 90 CYS A O 1
ATOM 693 N N . ASN A 1 91 ? -16.915 10.659 0.747 1.00 42.56 91 ASN A N 1
ATOM 694 C CA . ASN A 1 91 ? -16.215 11.731 0.055 1.00 42.56 91 ASN A CA 1
ATOM 695 C C . ASN A 1 91 ? -16.353 13.055 0.817 1.00 42.56 91 ASN A C 1
ATOM 697 O O . ASN A 1 91 ? -17.066 13.960 0.401 1.00 42.56 91 ASN A O 1
ATOM 701 N N . SER A 1 92 ? -15.625 13.195 1.925 1.00 40.12 92 SER A N 1
ATOM 702 C CA . SER A 1 92 ? -15.219 14.525 2.387 1.00 40.12 92 SER A CA 1
ATOM 703 C C . SER A 1 92 ? -13.791 14.500 2.933 1.00 40.12 92 SER A C 1
ATOM 705 O O . SER A 1 92 ? -13.489 13.953 3.993 1.00 40.12 92 SER A O 1
ATOM 707 N N . GLY A 1 93 ? -12.898 15.054 2.108 1.00 40.50 93 GLY A N 1
ATOM 708 C CA . GLY A 1 93 ? -11.615 15.652 2.467 1.00 40.50 93 GLY A CA 1
ATOM 709 C C . GLY A 1 93 ? -10.767 14.944 3.520 1.00 40.50 93 GLY A C 1
ATOM 710 O O . GLY A 1 93 ? -10.836 15.272 4.697 1.00 40.50 93 GLY A O 1
ATOM 711 N N . GLN A 1 94 ? -9.865 14.066 3.081 1.00 46.09 94 GLN A N 1
ATOM 712 C CA . GLN A 1 94 ? -8.419 14.345 3.133 1.00 46.09 94 GLN A CA 1
ATOM 713 C C . GLN A 1 94 ? -7.623 13.108 2.683 1.00 46.09 94 GLN A C 1
ATOM 715 O O . GLN A 1 94 ? -7.345 12.201 3.468 1.00 46.09 94 GLN A O 1
ATOM 720 N N . PRO A 1 95 ? -7.234 13.070 1.399 1.00 48.94 95 PRO A N 1
ATOM 721 C CA . PRO A 1 95 ? -6.249 12.139 0.850 1.00 48.94 95 PRO A CA 1
ATOM 722 C C . PRO A 1 95 ? -4.944 11.995 1.633 1.00 48.94 95 PRO A C 1
ATOM 724 O O . PRO A 1 95 ? -4.351 10.918 1.665 1.00 48.94 95 PRO A O 1
ATOM 727 N N . SER A 1 96 ? -4.492 13.098 2.233 1.00 51.12 96 SER A N 1
ATOM 728 C CA . SER A 1 96 ? -3.156 13.273 2.802 1.00 51.12 96 SER A CA 1
ATOM 729 C C . SER A 1 96 ? -2.869 12.357 3.980 1.00 51.12 96 SER A C 1
ATOM 731 O O . SER A 1 96 ? -1.709 12.043 4.210 1.00 51.12 96 SER A O 1
ATOM 733 N N . HIS A 1 97 ? -3.892 11.918 4.714 1.00 65.75 97 HIS A N 1
ATOM 734 C CA . HIS A 1 97 ? -3.673 11.167 5.946 1.00 65.75 97 HIS A CA 1
ATOM 735 C C . HIS A 1 97 ? -3.677 9.658 5.745 1.00 65.75 97 HIS A C 1
ATOM 737 O O . HIS A 1 97 ? -3.376 8.933 6.677 1.00 65.75 97 HIS A O 1
ATOM 743 N N . ARG A 1 98 ? -4.011 9.143 4.556 1.00 76.75 98 ARG A N 1
ATOM 744 C CA . ARG A 1 98 ? -4.016 7.688 4.316 1.00 76.75 98 ARG A CA 1
ATOM 745 C C . ARG A 1 98 ? -2.618 7.120 4.101 1.00 76.75 98 ARG A C 1
ATOM 747 O O . ARG A 1 98 ? -2.379 5.958 4.410 1.00 76.75 98 ARG A O 1
ATOM 754 N N . LEU A 1 99 ? -1.715 7.930 3.560 1.00 85.00 99 LEU A N 1
ATOM 755 C CA . LEU A 1 99 ? -0.366 7.515 3.207 1.00 85.00 99 LEU A CA 1
ATOM 756 C C . LEU A 1 99 ? 0.640 8.088 4.201 1.00 85.00 99 LEU A C 1
ATOM 758 O O . LEU A 1 99 ? 0.605 9.278 4.506 1.00 85.00 99 LEU A O 1
ATOM 762 N N . SER A 1 100 ? 1.559 7.248 4.662 1.00 86.88 100 SER A N 1
ATOM 763 C CA . SER A 1 100 ? 2.741 7.671 5.407 1.00 86.88 100 SER A CA 1
ATOM 764 C C . SER A 1 100 ? 3.919 7.860 4.449 1.00 86.88 100 SER A C 1
ATOM 766 O O . SER A 1 100 ? 3.948 7.317 3.340 1.00 86.88 100 SER A O 1
ATOM 768 N N . ARG A 1 101 ? 4.906 8.653 4.869 1.00 89.62 101 ARG A N 1
ATOM 769 C CA . ARG A 1 101 ? 6.196 8.795 4.185 1.00 89.62 101 ARG A CA 1
ATOM 770 C C . ARG A 1 101 ? 7.290 8.563 5.206 1.00 89.62 101 ARG A C 1
ATOM 772 O O . ARG A 1 101 ? 7.249 9.140 6.289 1.00 89.62 101 ARG A O 1
ATOM 779 N N . SER A 1 102 ? 8.256 7.731 4.858 1.00 85.94 102 SER A N 1
ATOM 780 C CA . SER A 1 102 ? 9.348 7.355 5.751 1.00 85.94 102 SER A CA 1
ATOM 781 C C . SER A 1 102 ? 10.678 7.345 5.004 1.00 85.94 102 SER A C 1
ATOM 783 O O . SER A 1 102 ? 10.703 7.157 3.789 1.00 85.94 102 SER A O 1
ATOM 785 N N . GLY A 1 103 ? 11.777 7.541 5.731 1.00 86.50 103 GLY A N 1
ATOM 786 C CA . GLY A 1 103 ? 13.126 7.594 5.166 1.00 86.50 103 GLY A CA 1
ATOM 787 C C . GLY A 1 103 ? 13.597 9.005 4.774 1.00 86.50 103 GLY A C 1
ATOM 788 O O . GLY A 1 103 ? 12.852 9.977 4.935 1.00 86.50 103 GLY A O 1
ATOM 789 N N . PRO A 1 104 ? 14.850 9.124 4.291 1.00 86.44 104 PRO A N 1
ATOM 790 C CA . PRO A 1 104 ? 15.447 10.390 3.858 1.00 86.44 104 PRO A CA 1
ATOM 791 C C . PRO A 1 104 ? 14.658 11.047 2.721 1.00 86.44 104 PRO A C 1
ATOM 793 O O . PRO A 1 104 ? 13.987 10.361 1.954 1.00 86.44 104 PRO A O 1
ATOM 796 N N . GLN A 1 105 ? 14.773 12.369 2.580 1.00 79.38 105 GLN A N 1
ATOM 797 C CA . GLN A 1 105 ? 13.950 13.167 1.662 1.00 79.38 105 GLN A CA 1
ATOM 798 C C . GLN A 1 105 ? 14.019 12.718 0.189 1.00 79.38 105 GLN A C 1
ATOM 800 O O . GLN A 1 105 ? 12.995 12.732 -0.492 1.00 79.38 105 GLN A O 1
ATOM 805 N N . ASP A 1 106 ? 15.173 12.238 -0.277 1.00 77.50 106 ASP A N 1
ATOM 806 C CA . ASP A 1 106 ? 15.350 11.756 -1.656 1.00 77.50 106 ASP A CA 1
ATOM 807 C C . ASP A 1 106 ? 15.046 10.261 -1.845 1.00 77.50 106 ASP A C 1
ATOM 809 O O . ASP A 1 106 ? 14.915 9.788 -2.971 1.00 77.50 106 ASP A O 1
ATOM 813 N N . CYS A 1 107 ? 14.849 9.523 -0.748 1.00 85.56 107 CYS A N 1
ATOM 814 C CA . CYS A 1 107 ? 14.598 8.078 -0.743 1.00 85.56 107 CYS A CA 1
ATOM 815 C C . CYS A 1 107 ? 13.314 7.724 0.020 1.00 85.56 107 CYS A C 1
ATOM 817 O O . CYS A 1 107 ? 13.221 6.658 0.633 1.00 85.56 107 CYS A O 1
ATOM 819 N N . GLN A 1 108 ? 12.325 8.625 0.019 1.00 92.88 108 GLN A N 1
ATOM 820 C CA . GLN A 1 108 ? 11.096 8.408 0.772 1.00 92.88 108 GLN A CA 1
ATOM 821 C C . GLN A 1 108 ? 10.328 7.195 0.244 1.00 92.88 108 GLN A C 1
ATOM 823 O O . GLN A 1 108 ? 10.079 7.069 -0.957 1.00 92.88 108 GLN A O 1
ATOM 828 N N . VAL A 1 109 ? 9.886 6.338 1.160 1.00 92.56 109 VAL A N 1
ATOM 829 C CA . VAL A 1 109 ? 9.006 5.205 0.870 1.00 92.56 109 VAL A CA 1
ATOM 830 C C . VAL A 1 109 ? 7.602 5.525 1.357 1.00 92.56 109 VAL A C 1
ATOM 832 O O . VAL A 1 109 ? 7.409 6.003 2.479 1.00 92.56 109 VAL A O 1
ATOM 835 N N . VAL A 1 110 ? 6.623 5.256 0.496 1.00 91.75 110 VAL A N 1
ATOM 836 C CA . VAL A 1 110 ? 5.204 5.366 0.817 1.00 91.75 110 VAL A CA 1
ATOM 837 C C . VAL A 1 110 ? 4.774 4.146 1.617 1.00 91.75 110 VAL A C 1
ATOM 839 O O . VAL A 1 110 ? 4.985 3.010 1.194 1.00 91.75 110 VAL A O 1
ATOM 842 N N . GLY A 1 111 ? 4.139 4.394 2.753 1.00 89.31 111 GLY A N 1
ATOM 843 C CA . GLY A 1 111 ? 3.391 3.403 3.516 1.00 89.31 111 GLY A CA 1
ATOM 844 C C . GLY A 1 111 ? 1.953 3.867 3.725 1.00 89.31 111 GLY A C 1
ATOM 845 O O . GLY A 1 111 ? 1.480 4.804 3.080 1.00 89.31 111 GLY A O 1
ATOM 846 N N . MET A 1 112 ? 1.262 3.224 4.656 1.00 85.94 112 MET A N 1
ATOM 847 C CA . MET A 1 112 ? -0.061 3.625 5.121 1.00 85.94 112 MET A CA 1
ATOM 848 C C . MET A 1 112 ? 0.029 4.154 6.552 1.00 85.94 112 MET A C 1
ATOM 850 O O . MET A 1 112 ? 0.907 3.763 7.322 1.00 85.94 112 MET A O 1
ATOM 854 N N . THR A 1 113 ? -0.911 5.006 6.938 1.00 86.50 113 THR A N 1
ATOM 855 C CA . THR A 1 113 ? -1.081 5.374 8.351 1.00 86.50 113 THR A CA 1
ATOM 856 C C . THR A 1 113 ? -2.092 4.457 9.037 1.00 86.50 113 THR A C 1
ATOM 858 O O . THR A 1 113 ? -2.908 3.808 8.376 1.00 86.50 113 THR A O 1
ATOM 861 N N . CYS A 1 114 ? -2.121 4.464 10.372 1.00 84.56 114 CYS A N 1
ATOM 862 C CA . CYS A 1 114 ? -3.178 3.789 11.134 1.00 84.56 114 CYS A CA 1
ATOM 863 C C . CYS A 1 114 ? -4.586 4.286 10.742 1.00 84.56 114 CYS A C 1
ATOM 865 O O . CYS A 1 114 ? -5.522 3.492 10.603 1.00 84.56 114 CYS A O 1
ATOM 867 N N . SER A 1 115 ? -4.731 5.597 10.518 1.00 85.56 115 SER A N 1
ATOM 868 C CA . SER A 1 115 ? -6.001 6.231 10.139 1.00 85.56 115 SER A CA 1
ATOM 869 C C . SER A 1 115 ? -6.526 5.814 8.763 1.00 85.56 115 SER A C 1
ATOM 871 O O . SER A 1 115 ? -7.710 5.974 8.477 1.00 85.56 115 SER A O 1
ATOM 873 N N . ALA A 1 116 ? -5.683 5.230 7.906 1.00 83.00 116 ALA A N 1
ATOM 874 C CA . ALA A 1 116 ? -6.124 4.786 6.592 1.00 83.00 116 ALA A CA 1
ATOM 875 C C . ALA A 1 116 ? -7.211 3.706 6.664 1.00 83.00 116 ALA A C 1
ATOM 877 O O . ALA A 1 116 ? -8.140 3.712 5.858 1.00 83.00 116 ALA A O 1
ATOM 878 N N . CYS A 1 117 ? -7.094 2.804 7.642 1.00 84.56 117 CYS A N 1
ATOM 879 C CA . CYS A 1 117 ? -7.990 1.663 7.830 1.00 84.56 117 CYS A CA 1
ATOM 880 C C . CYS A 1 117 ? -8.901 1.817 9.056 1.00 84.56 117 CYS A C 1
ATOM 882 O O . CYS A 1 117 ? -9.979 1.224 9.096 1.00 84.56 117 CYS A O 1
ATOM 884 N N . HIS A 1 118 ? -8.490 2.610 10.051 1.00 88.62 118 HIS A N 1
ATOM 885 C CA . HIS A 1 118 ? -9.188 2.748 11.334 1.00 88.62 118 HIS A CA 1
ATOM 886 C C . HIS A 1 118 ? -9.928 4.078 11.495 1.00 88.62 118 HIS A C 1
ATOM 888 O O . HIS A 1 118 ? -10.057 4.589 12.604 1.00 88.62 118 HIS A O 1
ATOM 894 N N . THR A 1 119 ? -10.435 4.638 10.402 1.00 87.56 119 THR A N 1
ATOM 895 C CA . THR A 1 119 ? -11.227 5.866 10.436 1.00 87.56 119 THR A CA 1
ATOM 896 C C . THR A 1 119 ? -12.568 5.653 9.754 1.00 87.56 119 THR A C 1
ATOM 898 O O . THR A 1 119 ? -12.638 5.462 8.540 1.00 87.56 119 THR A O 1
ATOM 901 N N . LEU A 1 120 ? -13.644 5.709 10.539 1.00 85.62 120 LEU A N 1
ATOM 902 C CA . LEU A 1 120 ? -15.013 5.563 10.054 1.00 85.62 120 LEU A CA 1
ATOM 903 C C . LEU A 1 120 ? -15.619 6.936 9.764 1.00 85.62 120 LEU A C 1
ATOM 905 O O . LEU A 1 120 ? -15.561 7.834 10.603 1.00 85.62 120 LEU A O 1
ATOM 909 N N . GLN A 1 121 ? -16.268 7.069 8.611 1.00 83.81 121 GLN A N 1
ATOM 910 C CA . GLN A 1 121 ? -17.152 8.186 8.309 1.00 83.81 121 GLN A CA 1
ATOM 911 C C . GLN A 1 121 ? -18.539 7.657 7.944 1.00 83.81 121 GLN A C 1
ATOM 913 O O . GLN A 1 121 ? -18.659 6.722 7.157 1.00 83.81 121 GLN A O 1
ATOM 918 N N . ILE A 1 122 ? -19.579 8.237 8.537 1.00 82.81 122 ILE A N 1
ATOM 919 C CA . ILE A 1 122 ? -20.979 7.893 8.262 1.00 82.81 122 ILE A CA 1
ATOM 920 C C . ILE A 1 122 ? -21.805 9.161 8.111 1.00 82.81 122 ILE A C 1
ATOM 922 O O . ILE A 1 122 ? -21.509 10.173 8.742 1.00 82.81 122 ILE A O 1
ATOM 926 N N . GLU A 1 123 ? -22.860 9.098 7.311 1.00 84.44 123 GLU A N 1
ATOM 927 C CA . GLU A 1 123 ? -23.853 10.161 7.218 1.00 84.44 123 GLU A CA 1
ATOM 928 C C . GLU A 1 123 ? -25.140 9.717 7.914 1.00 84.44 123 GLU A C 1
ATOM 930 O O . GLU A 1 123 ? -25.649 8.626 7.661 1.00 84.44 123 GLU A O 1
ATOM 935 N N . VAL A 1 124 ? -25.654 10.557 8.810 1.00 84.38 124 VAL A N 1
ATOM 936 C CA . VAL A 1 124 ? -26.923 10.339 9.510 1.00 84.38 124 VAL A CA 1
ATOM 937 C C . VAL A 1 124 ? -27.736 11.620 9.397 1.00 84.38 124 VAL A C 1
ATOM 939 O O . VAL A 1 124 ? -27.294 12.671 9.857 1.00 84.38 124 VAL A O 1
ATOM 942 N N . ASN A 1 125 ? -28.919 11.542 8.780 1.00 87.81 125 ASN A N 1
ATOM 943 C CA . ASN A 1 125 ? -29.831 12.679 8.591 1.00 87.81 125 ASN A CA 1
ATOM 944 C C . ASN A 1 125 ? -29.155 13.915 7.956 1.00 87.81 125 ASN A C 1
ATOM 946 O O . ASN A 1 125 ? -29.324 15.032 8.442 1.00 87.81 125 ASN A O 1
ATOM 950 N N . GLY A 1 126 ? -28.342 13.722 6.910 1.00 82.50 126 GLY A N 1
ATOM 951 C CA . GLY A 1 126 ? -27.631 14.813 6.230 1.00 82.50 126 GLY A CA 1
ATOM 952 C C . GLY A 1 126 ? -26.410 15.359 6.979 1.00 82.50 126 GLY A C 1
ATOM 953 O O . GLY A 1 126 ? -25.785 16.314 6.522 1.00 82.50 126 GLY A O 1
ATOM 954 N N . LYS A 1 127 ? -26.051 14.782 8.135 1.00 83.75 127 LYS A N 1
ATOM 955 C CA . LYS A 1 127 ? -24.870 15.167 8.914 1.00 83.75 127 LYS A CA 1
ATOM 956 C C . LYS A 1 127 ? -23.791 14.096 8.819 1.00 83.75 127 LYS A C 1
ATOM 958 O O . LYS A 1 127 ? -24.035 12.927 9.106 1.00 83.75 127 LYS A O 1
ATOM 963 N N . VAL A 1 128 ? -22.579 14.517 8.465 1.00 84.12 128 VAL A N 1
ATOM 964 C CA . VAL A 1 128 ?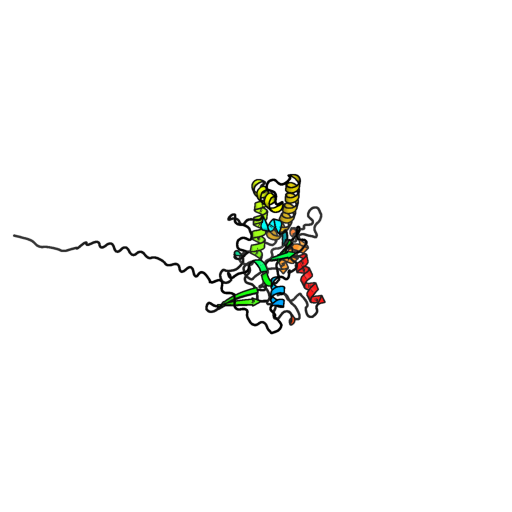 -21.400 13.650 8.387 1.00 84.12 128 VAL A CA 1
ATOM 965 C C . VAL A 1 128 ? -20.747 13.537 9.763 1.00 84.12 128 VAL A C 1
ATOM 967 O O . VAL A 1 128 ? -20.370 14.543 10.365 1.00 84.12 128 VAL A O 1
ATOM 970 N N . TYR A 1 129 ? -20.583 12.310 10.243 1.00 85.94 129 TYR A N 1
ATOM 971 C CA . TYR A 1 129 ? -19.911 11.960 11.489 1.00 85.94 129 TYR A CA 1
ATOM 972 C C . TYR A 1 129 ? -18.598 11.246 11.189 1.00 85.94 129 TYR A C 1
ATOM 974 O O . TYR A 1 129 ? -18.550 10.354 10.342 1.00 85.94 129 TYR A O 1
ATOM 982 N N . ARG A 1 130 ? -17.544 11.608 11.919 1.00 87.62 130 ARG A N 1
ATOM 983 C CA . ARG A 1 130 ? -16.221 10.985 11.847 1.00 87.62 130 ARG A CA 1
ATOM 984 C C . ARG A 1 130 ? -15.885 10.350 13.190 1.00 87.62 130 ARG A C 1
ATOM 986 O O . ARG A 1 130 ? -16.015 10.994 14.230 1.00 87.62 130 ARG A O 1
ATOM 993 N N . VAL A 1 131 ? -15.460 9.091 13.144 1.00 88.75 131 VAL A N 1
ATOM 994 C CA . VAL A 1 131 ? -15.078 8.298 14.313 1.00 88.75 131 VAL A CA 1
ATOM 995 C C . VAL A 1 131 ? -13.673 7.741 14.106 1.00 88.75 131 VAL A C 1
ATOM 997 O O . VAL A 1 131 ? -13.457 6.850 13.276 1.00 88.75 131 VAL A O 1
ATOM 1000 N N . ASP A 1 132 ? -12.716 8.269 14.864 1.00 89.94 132 ASP A N 1
ATOM 1001 C CA . ASP A 1 132 ? -11.336 7.793 14.869 1.00 89.94 132 ASP A CA 1
ATOM 1002 C C . ASP A 1 132 ? -11.267 6.451 15.622 1.00 89.94 132 ASP A C 1
ATOM 1004 O O . ASP A 1 132 ? -11.965 6.223 16.608 1.00 89.94 132 ASP A O 1
ATOM 1008 N N . GLY A 1 133 ? -10.467 5.504 15.145 1.00 88.69 133 GLY A N 1
ATOM 1009 C CA . GLY A 1 133 ? -10.445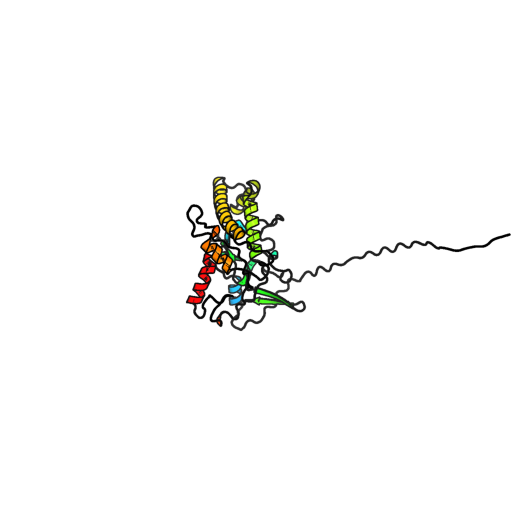 4.135 15.667 1.00 88.69 133 GLY A CA 1
ATOM 1010 C C . GLY A 1 133 ? -11.638 3.261 15.250 1.00 88.69 133 GLY A C 1
ATOM 1011 O O . GLY A 1 133 ? -11.688 2.093 15.638 1.00 88.69 133 GLY A O 1
ATOM 1012 N N . GLY A 1 134 ? -12.589 3.785 14.471 1.00 88.62 134 GLY A N 1
ATOM 1013 C CA . GLY A 1 134 ? -13.698 3.017 13.902 1.00 88.62 134 GLY A CA 1
ATOM 1014 C C . GLY A 1 134 ? -13.293 2.189 12.670 1.00 88.62 134 GLY A C 1
ATOM 1015 O O . GLY A 1 134 ? -12.261 2.447 12.058 1.00 88.62 134 GLY A O 1
ATOM 1016 N N . PRO A 1 135 ? -14.095 1.191 12.261 1.00 87.25 135 PRO A N 1
ATOM 1017 C CA . PRO A 1 135 ? -13.811 0.388 11.071 1.00 87.25 135 PRO A CA 1
ATOM 1018 C C . PRO A 1 135 ? -13.953 1.222 9.790 1.00 87.25 135 PRO A C 1
ATOM 1020 O O . PRO A 1 135 ? -15.066 1.602 9.429 1.00 87.25 135 PRO A O 1
ATOM 1023 N N . GLY A 1 136 ? -12.851 1.480 9.086 1.00 84.44 136 GLY A N 1
ATOM 1024 C CA . GLY A 1 136 ? -12.859 2.326 7.897 1.00 84.44 136 GLY A CA 1
ATOM 1025 C C . GLY A 1 136 ? -13.573 1.717 6.691 1.00 84.44 136 GLY A C 1
ATOM 1026 O O . GLY A 1 136 ? -13.580 0.503 6.481 1.00 84.44 136 GLY A O 1
ATOM 1027 N N . PHE A 1 137 ? -14.156 2.586 5.868 1.00 81.69 137 PHE A N 1
ATOM 1028 C CA . PHE A 1 137 ? -14.791 2.244 4.593 1.00 81.69 137 PHE A CA 1
ATOM 1029 C C . PHE A 1 137 ? -13.807 2.418 3.432 1.00 81.69 137 PHE A C 1
ATOM 1031 O O . PHE A 1 137 ? -14.016 3.219 2.524 1.00 81.69 137 PHE A O 1
ATOM 1038 N N . VAL A 1 138 ? -12.703 1.670 3.497 1.00 82.31 138 VAL A N 1
ATOM 1039 C CA . VAL A 1 138 ? -11.633 1.667 2.491 1.00 82.31 138 VAL A CA 1
ATOM 1040 C C . VAL A 1 138 ? -11.542 0.306 1.800 1.00 82.31 138 VAL A C 1
ATOM 1042 O O . VAL A 1 138 ? -11.732 -0.732 2.434 1.00 82.31 138 VAL A O 1
ATOM 1045 N N . ASP A 1 139 ? -11.260 0.313 0.501 1.00 86.25 139 ASP A N 1
ATOM 1046 C CA . ASP A 1 139 ? -10.868 -0.848 -0.295 1.00 86.25 139 ASP A CA 1
ATOM 1047 C C . ASP A 1 139 ? -9.348 -0.821 -0.513 1.00 86.25 139 ASP A C 1
ATOM 1049 O O . ASP A 1 139 ? -8.825 -0.331 -1.518 1.00 86.25 139 ASP A O 1
ATOM 1053 N N . PHE A 1 140 ? -8.612 -1.318 0.483 1.00 86.06 140 PHE A N 1
ATOM 1054 C CA . PHE A 1 140 ? -7.153 -1.374 0.412 1.00 86.06 140 PHE A CA 1
ATOM 1055 C C . PHE A 1 140 ? -6.666 -2.363 -0.655 1.00 86.06 140 PHE A C 1
ATOM 1057 O O . PHE A 1 140 ? -5.655 -2.125 -1.311 1.00 86.06 140 PHE A O 1
ATOM 1064 N N . TYR A 1 141 ? -7.398 -3.453 -0.891 1.00 87.19 141 TYR A N 1
ATOM 1065 C CA . TYR A 1 141 ? -7.017 -4.421 -1.917 1.00 87.19 141 TYR A CA 1
ATOM 1066 C C . TYR A 1 141 ? -7.130 -3.829 -3.331 1.00 87.19 141 TYR A C 1
ATOM 1068 O O . TYR A 1 141 ? -6.307 -4.128 -4.200 1.00 87.19 141 TYR A O 1
ATOM 1076 N N . ALA A 1 142 ? -8.098 -2.939 -3.571 1.00 87.69 142 ALA A N 1
ATOM 1077 C CA . ALA A 1 142 ? -8.160 -2.156 -4.799 1.00 87.69 142 ALA A CA 1
ATOM 1078 C C . ALA A 1 142 ? -6.945 -1.232 -4.973 1.00 87.69 142 ALA A C 1
ATOM 1080 O O . ALA A 1 142 ? -6.438 -1.172 -6.090 1.00 87.69 142 ALA A O 1
ATOM 1081 N N . LEU A 1 143 ? -6.413 -0.605 -3.910 1.00 89.19 143 LEU A N 1
ATOM 1082 C CA . LEU A 1 143 ? -5.153 0.157 -3.999 1.00 89.19 143 LEU A CA 1
ATOM 1083 C C . LEU A 1 143 ? -4.021 -0.714 -4.536 1.00 89.19 143 LEU A C 1
ATOM 1085 O O . LEU A 1 143 ? -3.338 -0.327 -5.481 1.00 89.19 143 LEU A O 1
ATOM 1089 N N . LEU A 1 144 ? -3.832 -1.886 -3.924 1.00 91.62 144 LEU A N 1
ATOM 1090 C CA . LEU A 1 144 ? -2.748 -2.796 -4.279 1.00 91.62 144 LEU A CA 1
ATOM 1091 C C . LEU A 1 144 ? -2.903 -3.299 -5.719 1.00 91.62 144 LEU A C 1
ATOM 1093 O O . LEU A 1 144 ? -1.938 -3.324 -6.474 1.00 91.62 144 LEU A O 1
ATOM 1097 N N . ARG A 1 145 ? -4.129 -3.630 -6.138 1.00 91.75 145 ARG A N 1
ATOM 1098 C CA . ARG A 1 145 ? -4.425 -4.025 -7.524 1.00 91.75 145 ARG A CA 1
ATOM 1099 C C . ARG A 1 145 ? -4.210 -2.902 -8.532 1.00 91.75 145 ARG A C 1
ATOM 1101 O O . ARG A 1 145 ? -3.761 -3.167 -9.643 1.00 91.75 145 ARG A O 1
ATOM 1108 N N . ASP A 1 146 ? -4.588 -1.677 -8.189 1.00 92.75 146 ASP A N 1
ATOM 1109 C CA . ASP A 1 146 ? -4.375 -0.519 -9.054 1.00 92.75 146 ASP A CA 1
ATOM 1110 C C . ASP A 1 146 ? -2.880 -0.215 -9.181 1.00 92.75 146 ASP A C 1
ATOM 1112 O O . ASP A 1 146 ? -2.422 0.114 -10.272 1.00 92.75 146 ASP A O 1
ATOM 1116 N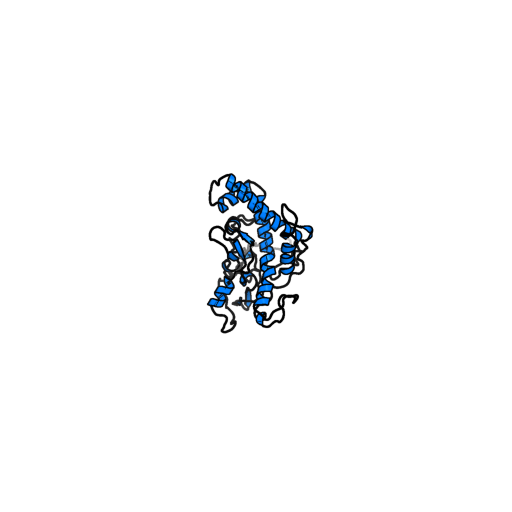 N . LEU A 1 147 ? -2.119 -0.375 -8.094 1.00 95.19 147 LEU A N 1
ATOM 1117 C CA . LEU A 1 147 ? -0.669 -0.212 -8.091 1.00 95.19 147 LEU A CA 1
ATOM 1118 C C . LEU A 1 147 ? 0.024 -1.280 -8.953 1.00 95.19 147 LEU A C 1
ATOM 1120 O O . LEU A 1 147 ? 0.857 -0.924 -9.782 1.00 95.19 147 LEU A O 1
ATOM 1124 N N . ASP A 1 148 ? -0.361 -2.555 -8.810 1.00 96.44 148 ASP A N 1
ATOM 1125 C CA . ASP A 1 148 ? 0.135 -3.668 -9.638 1.00 96.44 148 ASP A CA 1
ATOM 1126 C C . ASP A 1 148 ? -0.059 -3.355 -11.125 1.00 96.44 148 ASP A C 1
ATOM 1128 O O . ASP A 1 148 ? 0.882 -3.360 -11.915 1.00 96.44 148 ASP A O 1
ATOM 1132 N N . LYS A 1 149 ? -1.279 -2.973 -11.505 1.00 96.12 149 LYS A N 1
ATOM 1133 C CA . LYS A 1 149 ? -1.591 -2.628 -12.893 1.00 96.12 149 LYS A CA 1
ATOM 1134 C C . LYS A 1 149 ? -0.812 -1.419 -13.389 1.00 96.12 149 LYS A C 1
ATOM 1136 O O . LYS A 1 149 ? -0.271 -1.483 -14.484 1.00 96.12 149 LYS A O 1
ATOM 1141 N N . ALA A 1 150 ? -0.757 -0.338 -12.613 1.00 97.44 150 ALA A N 1
ATOM 1142 C CA . ALA A 1 150 ? -0.087 0.891 -13.028 1.00 97.44 150 ALA A CA 1
ATOM 1143 C C . ALA A 1 150 ? 1.414 0.666 -13.263 1.00 97.44 150 ALA A C 1
ATOM 1145 O O . ALA A 1 150 ? 1.966 1.165 -14.241 1.00 97.44 150 ALA A O 1
ATOM 1146 N N . VAL A 1 151 ? 2.074 -0.115 -12.402 1.00 98.12 151 VAL A N 1
ATOM 1147 C CA . VAL A 1 151 ? 3.494 -0.447 -12.583 1.00 98.12 151 VAL A CA 1
ATOM 1148 C C . VAL A 1 151 ? 3.688 -1.417 -13.749 1.00 98.12 151 VAL A C 1
ATOM 1150 O O . VAL A 1 151 ? 4.588 -1.204 -14.559 1.00 98.12 151 VAL A O 1
ATOM 1153 N N . GLY A 1 152 ? 2.819 -2.422 -13.889 1.00 97.81 152 GLY A N 1
ATOM 1154 C CA . GLY A 1 152 ? 2.834 -3.338 -15.032 1.00 97.81 152 GLY A CA 1
ATOM 1155 C C . GLY A 1 152 ? 2.695 -2.610 -16.372 1.00 97.81 152 GLY A C 1
ATOM 1156 O O . GLY A 1 152 ? 3.460 -2.866 -17.297 1.00 97.81 152 GLY A O 1
ATOM 1157 N N . GLU A 1 153 ? 1.777 -1.643 -16.457 1.00 97.00 153 GLU A N 1
ATOM 1158 C CA . GLU A 1 153 ? 1.580 -0.787 -17.634 1.00 97.00 153 GLU A CA 1
ATOM 1159 C C . GLU A 1 153 ? 2.826 0.069 -17.931 1.00 97.00 153 GLU A C 1
ATOM 1161 O O . GLU A 1 153 ? 3.199 0.223 -19.092 1.00 97.00 153 GLU A O 1
ATOM 1166 N N . VAL A 1 154 ? 3.517 0.576 -16.903 1.00 97.38 154 VAL A N 1
ATOM 1167 C CA . VAL A 1 154 ? 4.765 1.340 -17.069 1.00 97.38 154 VAL A CA 1
ATOM 1168 C C . VAL A 1 154 ? 5.882 0.486 -17.664 1.00 97.38 154 VAL A C 1
ATOM 1170 O O . VAL A 1 154 ? 6.537 0.926 -18.609 1.00 97.38 154 VAL A O 1
ATOM 1173 N N . ILE A 1 155 ? 6.104 -0.727 -17.156 1.00 97.06 155 ILE A N 1
ATOM 1174 C CA . ILE A 1 155 ? 7.242 -1.557 -17.586 1.00 97.06 155 ILE A CA 1
ATOM 1175 C C . ILE A 1 155 ? 6.989 -2.355 -18.873 1.00 97.06 155 ILE A C 1
ATOM 1177 O O . ILE A 1 155 ? 7.927 -2.948 -19.409 1.00 97.06 155 ILE A O 1
ATOM 1181 N N . ALA A 1 156 ? 5.748 -2.366 -19.371 1.00 96.62 156 ALA A N 1
ATOM 1182 C CA . ALA A 1 156 ? 5.323 -3.172 -20.516 1.00 96.62 156 ALA A CA 1
ATOM 1183 C C . ALA A 1 156 ? 6.039 -2.824 -21.833 1.00 96.62 156 ALA A C 1
ATOM 1185 O O . ALA A 1 156 ? 6.139 -3.672 -22.716 1.00 96.62 156 ALA A O 1
ATOM 1186 N N . SER A 1 157 ? 6.521 -1.588 -21.994 1.00 97.12 157 SER A N 1
ATOM 1187 C CA . SER A 1 157 ? 7.197 -1.131 -23.212 1.00 97.12 157 SER A CA 1
ATOM 1188 C C . SER A 1 157 ? 8.186 -0.003 -22.927 1.00 97.12 157 SER A C 1
ATOM 1190 O O . SER A 1 157 ? 8.093 0.681 -21.909 1.00 97.12 157 SER A O 1
ATOM 1192 N N . ASP A 1 158 ? 9.115 0.247 -23.846 1.00 96.88 158 ASP A N 1
ATOM 1193 C CA . ASP A 1 158 ? 10.017 1.403 -23.745 1.00 96.88 158 ASP A CA 1
ATOM 1194 C C . ASP A 1 158 ? 9.255 2.727 -23.842 1.00 96.88 158 ASP A C 1
ATOM 1196 O O . ASP A 1 158 ? 9.539 3.665 -23.099 1.00 96.88 158 ASP A O 1
ATOM 1200 N N . SER A 1 159 ? 8.218 2.780 -24.684 1.00 96.19 159 SER A N 1
ATOM 1201 C CA . SER A 1 159 ? 7.363 3.960 -24.837 1.00 96.19 159 SER A CA 1
ATOM 1202 C C . SER A 1 159 ? 6.590 4.326 -23.569 1.00 96.19 159 SER A C 1
ATOM 1204 O O . SER A 1 159 ? 6.376 5.507 -23.307 1.00 96.19 159 SER A O 1
ATOM 1206 N N . SER A 1 160 ? 6.172 3.337 -22.772 1.00 95.75 160 SER A N 1
ATOM 1207 C CA . SER A 1 160 ? 5.502 3.570 -21.487 1.00 95.75 160 SER A CA 1
ATOM 1208 C C . SER A 1 160 ? 6.502 3.886 -20.376 1.00 95.75 160 SER A C 1
ATOM 1210 O O . SER A 1 160 ? 6.210 4.706 -19.504 1.00 95.75 160 SER A O 1
ATOM 1212 N N . PHE A 1 161 ? 7.693 3.281 -20.425 1.00 98.19 161 PHE A N 1
ATOM 1213 C CA . PHE A 1 161 ? 8.719 3.461 -19.406 1.00 98.19 161 PHE A CA 1
ATOM 1214 C C . PHE A 1 161 ? 9.426 4.817 -19.506 1.00 98.19 161 PHE A C 1
ATOM 1216 O O . PHE A 1 161 ? 9.685 5.440 -18.481 1.00 98.19 161 PHE A O 1
ATOM 1223 N N . ALA A 1 162 ? 9.695 5.315 -20.716 1.00 97.31 162 ALA A N 1
ATOM 1224 C CA . ALA A 1 162 ? 10.418 6.570 -20.938 1.00 97.31 162 ALA A CA 1
ATOM 1225 C C . ALA A 1 162 ? 9.837 7.788 -20.178 1.00 97.31 162 ALA A C 1
ATOM 1227 O O . ALA A 1 162 ? 10.587 8.426 -19.434 1.00 97.31 162 ALA A O 1
ATOM 1228 N N . PRO A 1 163 ? 8.527 8.116 -20.264 1.00 96.50 163 PRO A N 1
ATOM 1229 C CA . PRO A 1 163 ? 7.968 9.242 -19.512 1.00 96.50 163 PRO A CA 1
ATOM 1230 C C . PRO A 1 163 ? 7.967 9.008 -17.995 1.00 96.50 163 PRO A C 1
ATOM 1232 O O . PRO A 1 163 ? 8.094 9.962 -17.229 1.00 96.50 163 PRO A O 1
ATOM 1235 N N . PHE A 1 164 ? 7.840 7.755 -17.548 1.00 98.12 164 PHE A N 1
ATOM 1236 C CA . PHE A 1 164 ? 7.959 7.407 -16.134 1.00 98.12 164 PHE A CA 1
ATOM 1237 C C . PHE A 1 164 ? 9.391 7.632 -15.631 1.00 98.12 164 PHE A C 1
ATOM 1239 O O . PHE A 1 164 ? 9.581 8.270 -14.598 1.00 98.12 164 PHE A O 1
ATOM 1246 N N . ALA A 1 165 ? 10.398 7.176 -16.378 1.00 98.19 165 ALA A N 1
ATOM 1247 C CA . ALA A 1 165 ? 11.804 7.350 -16.033 1.00 98.19 165 ALA A CA 1
ATOM 1248 C C . ALA A 1 165 ? 12.192 8.830 -15.985 1.00 98.19 165 ALA A C 1
ATOM 1250 O O . ALA A 1 165 ? 12.783 9.269 -15.002 1.00 98.19 165 ALA A O 1
ATOM 1251 N N . ALA A 1 166 ? 11.774 9.616 -16.981 1.00 97.94 166 ALA A N 1
ATOM 1252 C CA . ALA A 1 166 ? 11.982 11.062 -17.001 1.00 97.94 166 ALA A CA 1
ATOM 1253 C C . ALA A 1 166 ? 11.397 11.754 -15.753 1.00 97.94 166 ALA A C 1
ATOM 1255 O O . ALA A 1 166 ? 12.039 12.612 -15.144 1.00 97.94 166 ALA A O 1
ATOM 1256 N N . ALA A 1 167 ? 10.198 11.343 -15.321 1.00 97.12 167 ALA A N 1
ATOM 1257 C CA . ALA A 1 167 ? 9.554 11.880 -14.124 1.00 97.12 167 ALA A CA 1
ATOM 1258 C C . ALA A 1 167 ? 10.262 11.461 -12.822 1.00 97.12 167 ALA A C 1
ATOM 1260 O O . ALA A 1 167 ? 10.465 12.298 -11.942 1.00 97.12 167 ALA A O 1
ATOM 1261 N N . VAL A 1 168 ? 10.660 10.189 -12.695 1.00 96.69 168 VAL A N 1
ATOM 1262 C CA . VAL A 1 168 ? 11.357 9.677 -11.501 1.00 96.69 168 VAL A CA 1
ATOM 1263 C C . VAL A 1 168 ? 12.751 10.288 -11.362 1.00 96.69 168 VAL A C 1
ATOM 1265 O O . VAL A 1 168 ? 13.117 10.709 -10.266 1.00 96.69 168 VAL A O 1
ATOM 1268 N N . LEU A 1 169 ? 13.499 10.372 -12.464 1.00 96.38 169 LEU A N 1
ATOM 1269 C CA . LEU A 1 169 ? 14.861 10.915 -12.516 1.00 96.38 169 LEU A CA 1
ATOM 1270 C C . LEU A 1 169 ? 14.887 12.449 -12.585 1.00 96.38 169 LEU A C 1
ATOM 1272 O O . LEU A 1 169 ? 15.958 13.046 -12.546 1.00 96.38 169 LEU A O 1
ATOM 1276 N N . ARG A 1 170 ? 13.715 13.097 -12.671 1.00 95.50 170 ARG A N 1
ATOM 1277 C CA . ARG A 1 170 ? 13.557 14.560 -12.754 1.00 95.50 170 ARG A CA 1
ATOM 1278 C C . ARG A 1 170 ? 14.381 15.181 -13.893 1.00 95.50 170 ARG A C 1
ATOM 1280 O O . ARG A 1 170 ? 14.903 16.284 -13.757 1.00 95.50 170 ARG A O 1
ATOM 1287 N N . SER A 1 171 ? 14.467 14.480 -15.022 1.00 96.38 171 SER A N 1
ATOM 1288 C CA . SER A 1 171 ? 15.186 14.913 -16.221 1.00 96.38 171 SER A CA 1
ATOM 1289 C C . SER A 1 171 ? 14.349 14.631 -17.462 1.00 96.38 171 SER A C 1
ATOM 1291 O O . SER A 1 171 ? 13.814 13.537 -17.612 1.00 96.38 171 SER A O 1
ATOM 1293 N N . ALA A 1 172 ? 14.244 15.601 -18.374 1.00 93.81 172 ALA A N 1
ATOM 1294 C CA . ALA A 1 172 ? 13.560 15.405 -19.656 1.00 93.81 172 ALA A CA 1
ATOM 1295 C C . ALA A 1 172 ? 14.322 14.444 -20.587 1.00 93.81 172 ALA A C 1
ATOM 1297 O O . ALA A 1 172 ? 13.712 13.802 -21.438 1.00 93.81 172 ALA A O 1
ATOM 1298 N N . VAL A 1 173 ? 15.644 14.348 -20.411 1.00 95.06 173 VAL A N 1
ATOM 1299 C CA . VAL A 1 173 ? 16.540 13.463 -21.165 1.00 95.06 173 VAL A CA 1
ATOM 1300 C C . VAL A 1 173 ? 17.488 12.799 -20.156 1.00 95.06 173 VAL A C 1
ATOM 1302 O O . VAL A 1 173 ? 18.599 13.286 -19.946 1.00 95.06 173 VAL A O 1
ATOM 1305 N N . PRO A 1 174 ? 17.023 11.775 -19.419 1.00 96.56 174 PRO A N 1
ATOM 1306 C CA . PRO A 1 174 ? 17.853 11.077 -18.440 1.00 96.56 174 PRO A CA 1
ATOM 1307 C C . PRO A 1 174 ? 18.966 10.266 -19.118 1.00 96.56 174 PRO A C 1
ATOM 1309 O O . PRO A 1 174 ? 18.809 9.832 -20.262 1.00 96.56 174 PRO A O 1
ATOM 1312 N N . ASP A 1 175 ? 20.073 10.047 -18.404 1.00 97.75 175 ASP A N 1
ATOM 1313 C CA . ASP A 1 175 ? 21.174 9.212 -18.888 1.00 97.75 175 ASP A CA 1
ATOM 1314 C C . ASP A 1 175 ? 20.705 7.766 -19.119 1.00 97.75 175 ASP A C 1
ATOM 1316 O O . ASP A 1 175 ? 19.891 7.225 -18.365 1.00 97.75 175 ASP A O 1
ATOM 1320 N N . ALA A 1 176 ? 21.207 7.126 -20.176 1.00 97.38 176 ALA A N 1
ATOM 1321 C CA . ALA A 1 176 ? 20.800 5.773 -20.542 1.00 97.38 176 ALA A CA 1
ATOM 1322 C C . ALA A 1 176 ? 21.125 4.738 -19.449 1.00 97.38 176 ALA A C 1
ATOM 1324 O O . ALA A 1 176 ? 20.363 3.785 -19.269 1.00 97.38 176 ALA A O 1
ATOM 1325 N N . ILE A 1 177 ? 22.221 4.931 -18.709 1.00 98.12 177 ILE A N 1
ATOM 1326 C CA . ILE A 1 177 ? 22.634 4.066 -17.600 1.00 98.12 177 ILE A CA 1
ATOM 1327 C C . ILE A 1 177 ? 21.648 4.207 -16.437 1.00 98.12 177 ILE A C 1
ATOM 1329 O O . ILE A 1 177 ? 21.178 3.193 -15.921 1.00 98.12 177 ILE A O 1
ATOM 1333 N N . ASP A 1 178 ? 21.255 5.434 -16.085 1.00 97.88 178 ASP A N 1
ATOM 1334 C CA . ASP A 1 178 ? 20.278 5.692 -15.016 1.00 97.88 178 ASP A CA 1
ATOM 1335 C C . ASP A 1 178 ? 18.895 5.119 -15.358 1.00 97.88 178 ASP A C 1
ATOM 1337 O O . ASP A 1 178 ? 18.204 4.555 -14.506 1.00 97.88 178 ASP A O 1
ATOM 1341 N N . VAL A 1 179 ? 18.480 5.225 -16.626 1.00 98.25 179 VAL A N 1
ATOM 1342 C CA . VAL A 1 179 ? 17.227 4.625 -17.109 1.00 98.25 179 VAL A CA 1
ATOM 1343 C C . VAL A 1 179 ? 17.283 3.101 -17.015 1.00 98.25 179 VAL A C 1
ATOM 1345 O O . VAL A 1 179 ? 16.304 2.482 -16.587 1.00 98.25 179 VAL A O 1
ATOM 1348 N N . ALA A 1 180 ? 18.404 2.489 -17.403 1.00 98.06 180 ALA A N 1
ATOM 1349 C CA . ALA A 1 180 ? 18.588 1.043 -17.340 1.00 98.06 180 ALA A CA 1
ATOM 1350 C C . ALA A 1 180 ? 18.582 0.529 -15.891 1.00 98.06 180 ALA A C 1
ATOM 1352 O O . ALA A 1 180 ? 17.880 -0.441 -15.591 1.00 98.06 180 ALA A O 1
ATOM 1353 N N . ASP A 1 181 ? 19.288 1.209 -14.985 1.00 98.19 181 ASP A N 1
ATOM 1354 C CA . ASP A 1 181 ? 19.308 0.883 -13.557 1.00 98.19 181 ASP A CA 1
ATOM 1355 C C . ASP A 1 181 ? 17.914 1.030 -12.928 1.00 98.19 181 ASP A C 1
ATOM 1357 O O . ASP A 1 181 ? 17.397 0.095 -12.306 1.00 98.19 181 ASP A O 1
ATOM 1361 N N . LEU A 1 182 ? 17.221 2.146 -13.188 1.00 98.00 182 LEU A N 1
ATOM 1362 C CA . LEU A 1 182 ? 15.846 2.335 -12.729 1.00 98.00 182 LEU A CA 1
ATOM 1363 C C . LEU A 1 182 ? 14.926 1.220 -13.240 1.00 98.00 182 LEU A C 1
ATOM 1365 O O . LEU A 1 182 ? 14.058 0.750 -12.498 1.00 98.00 182 LEU A O 1
ATOM 1369 N N . ARG A 1 183 ? 15.101 0.771 -14.488 1.00 98.19 183 ARG A N 1
ATOM 1370 C CA . ARG A 1 183 ? 14.290 -0.310 -15.056 1.00 98.19 183 ARG A CA 1
ATOM 1371 C C . ARG A 1 183 ? 14.531 -1.637 -14.356 1.00 98.19 183 ARG A C 1
ATOM 1373 O O . ARG A 1 183 ? 13.554 -2.328 -14.063 1.00 98.19 183 ARG A O 1
ATOM 1380 N N . LEU A 1 184 ? 15.782 -1.964 -14.032 1.00 97.44 184 LEU A N 1
ATOM 1381 C CA . LEU A 1 184 ? 16.104 -3.140 -13.222 1.00 97.44 184 LEU A CA 1
ATOM 1382 C C . LEU A 1 184 ? 15.426 -3.065 -11.850 1.00 97.44 184 LEU A C 1
ATOM 1384 O O . LEU A 1 184 ? 14.757 -4.011 -11.435 1.00 97.44 184 LEU A O 1
ATOM 1388 N N . GLN A 1 185 ? 15.539 -1.926 -11.166 1.00 96.88 185 GLN A N 1
ATOM 1389 C CA . GLN A 1 185 ? 14.974 -1.753 -9.828 1.00 96.88 185 GLN A CA 1
ATOM 1390 C C . GLN A 1 185 ? 13.440 -1.827 -9.815 1.00 96.88 185 GLN A C 1
ATOM 1392 O O . GLN A 1 185 ? 12.847 -2.439 -8.923 1.00 96.88 185 GLN A O 1
ATOM 1397 N N . VAL A 1 186 ? 12.777 -1.196 -10.788 1.00 97.94 186 VAL A N 1
ATOM 1398 C CA . VAL A 1 186 ? 11.310 -1.222 -10.910 1.00 97.94 186 VAL A CA 1
ATOM 1399 C C . VAL A 1 186 ? 10.836 -2.608 -11.332 1.00 97.94 186 VAL A C 1
ATOM 1401 O O . VAL A 1 186 ? 9.856 -3.093 -10.775 1.00 97.94 186 VAL A O 1
ATOM 1404 N N . GLY A 1 187 ? 11.548 -3.269 -12.249 1.00 97.62 187 GLY A N 1
ATOM 1405 C CA . GLY A 1 187 ? 11.263 -4.640 -12.667 1.00 97.62 187 GLY A CA 1
ATOM 1406 C C . GLY A 1 187 ? 11.381 -5.638 -11.515 1.00 97.62 187 GLY A C 1
ATOM 1407 O O . GLY A 1 187 ? 10.471 -6.438 -11.312 1.00 97.62 187 GLY A O 1
ATOM 1408 N N . GLY A 1 188 ? 12.438 -5.544 -10.703 1.00 95.81 188 GLY A N 1
ATOM 1409 C CA . GLY A 1 188 ? 12.619 -6.392 -9.521 1.00 95.81 188 GLY A CA 1
ATOM 1410 C C . GLY A 1 188 ? 11.540 -6.171 -8.457 1.00 95.81 188 GLY A C 1
ATOM 1411 O O . GLY A 1 188 ? 10.992 -7.132 -7.916 1.00 95.81 188 GLY A O 1
ATOM 1412 N N . TRP A 1 189 ? 11.170 -4.911 -8.193 1.00 95.88 189 TRP A N 1
ATOM 1413 C CA . TRP A 1 189 ? 10.037 -4.602 -7.313 1.00 95.88 189 TRP A CA 1
ATOM 1414 C C . TRP A 1 189 ? 8.722 -5.164 -7.874 1.00 95.88 189 TRP A C 1
ATOM 1416 O O . TRP A 1 189 ? 7.968 -5.807 -7.141 1.00 95.88 189 TRP A O 1
ATOM 1426 N N . TYR A 1 190 ? 8.468 -4.966 -9.173 1.00 97.81 190 TYR A N 1
ATOM 1427 C CA . TYR A 1 190 ? 7.233 -5.392 -9.826 1.00 97.81 190 TYR A CA 1
ATOM 1428 C C . TYR A 1 190 ? 7.090 -6.905 -9.846 1.00 97.81 190 TYR A C 1
ATOM 1430 O O . TYR A 1 190 ? 6.025 -7.394 -9.506 1.00 97.81 190 TYR A O 1
ATOM 1438 N N . LEU A 1 191 ? 8.150 -7.649 -10.166 1.00 96.94 191 LEU A N 1
ATOM 1439 C CA . LEU A 1 191 ? 8.133 -9.111 -10.155 1.00 96.94 191 LEU A CA 1
ATOM 1440 C C . LEU A 1 191 ? 7.622 -9.645 -8.810 1.00 96.94 191 LEU A C 1
ATOM 1442 O O . LEU A 1 191 ? 6.705 -10.463 -8.768 1.00 96.94 191 LEU A O 1
ATOM 1446 N N . ARG A 1 192 ? 8.162 -9.127 -7.704 1.00 95.50 192 ARG A N 1
ATOM 1447 C CA . ARG A 1 192 ? 7.799 -9.546 -6.342 1.00 95.50 192 ARG A CA 1
ATOM 1448 C C . ARG A 1 192 ? 6.371 -9.136 -5.983 1.00 95.50 192 ARG A C 1
ATOM 1450 O O . ARG A 1 192 ? 5.600 -9.941 -5.462 1.00 95.50 192 ARG A O 1
ATOM 1457 N N . PHE A 1 193 ? 6.006 -7.888 -6.278 1.00 96.00 193 PHE A N 1
ATOM 1458 C CA . PHE A 1 193 ? 4.673 -7.359 -5.993 1.00 96.00 193 PHE A CA 1
ATOM 1459 C C . PHE A 1 193 ? 3.588 -8.067 -6.817 1.00 96.00 193 PHE A C 1
ATOM 1461 O O . PHE A 1 193 ? 2.577 -8.501 -6.267 1.00 96.00 193 PHE A O 1
ATOM 1468 N N . HIS A 1 194 ? 3.831 -8.257 -8.112 1.00 97.00 194 HIS A N 1
ATOM 1469 C CA . HIS A 1 194 ? 2.933 -8.937 -9.034 1.00 97.00 194 HIS A CA 1
ATOM 1470 C C . HIS A 1 194 ? 2.739 -10.401 -8.659 1.00 97.00 194 HIS A C 1
ATOM 1472 O O . HIS A 1 194 ? 1.605 -10.867 -8.610 1.00 97.00 194 HIS A O 1
ATOM 1478 N N . THR A 1 195 ? 3.816 -11.115 -8.318 1.00 96.44 195 THR A N 1
ATOM 1479 C CA . THR A 1 195 ? 3.741 -12.518 -7.877 1.00 96.44 195 THR A CA 1
ATOM 1480 C C . THR A 1 195 ? 2.825 -12.665 -6.658 1.00 96.44 195 THR A C 1
ATOM 1482 O O . THR A 1 195 ? 1.936 -13.520 -6.648 1.00 96.44 195 THR A O 1
ATOM 1485 N N . LEU A 1 196 ? 2.956 -11.771 -5.670 1.00 94.94 196 LEU A N 1
ATOM 1486 C CA . LEU A 1 196 ? 2.064 -11.727 -4.511 1.00 94.94 196 LEU A CA 1
ATOM 1487 C C . LEU A 1 196 ? 0.620 -11.406 -4.898 1.00 94.94 196 LEU A C 1
ATOM 1489 O O . LEU A 1 196 ? -0.292 -12.125 -4.499 1.00 94.94 196 LEU A O 1
ATOM 1493 N N . MET A 1 197 ? 0.396 -10.350 -5.679 1.00 93.88 197 MET A N 1
ATOM 1494 C CA . MET A 1 197 ? -0.953 -9.916 -6.049 1.00 93.88 197 MET A CA 1
ATOM 1495 C C . MET A 1 197 ? -1.677 -10.920 -6.951 1.00 93.88 197 MET A C 1
ATOM 1497 O O . MET A 1 197 ? -2.899 -11.063 -6.852 1.00 93.88 197 MET A O 1
ATOM 1501 N N . HIS A 1 198 ? -0.932 -11.627 -7.798 1.00 94.19 198 HIS A N 1
ATOM 1502 C CA . HIS A 1 198 ? -1.432 -12.689 -8.656 1.00 94.19 198 HIS A CA 1
ATOM 1503 C C . HIS A 1 198 ? -1.773 -13.948 -7.849 1.00 94.19 198 HIS A C 1
ATOM 1505 O O . HIS A 1 198 ? -2.889 -14.452 -7.963 1.00 94.19 198 HIS A O 1
ATOM 1511 N N . GLY A 1 199 ? -0.857 -14.436 -7.003 1.00 92.50 199 GLY A N 1
ATOM 1512 C CA . GLY A 1 199 ? -1.066 -15.651 -6.206 1.00 92.50 199 GLY A CA 1
ATOM 1513 C C . GLY A 1 199 ? -2.103 -15.482 -5.090 1.00 92.50 199 GLY A C 1
ATOM 1514 O O . GLY A 1 199 ? -2.954 -16.347 -4.885 1.00 92.50 199 GLY A O 1
ATOM 1515 N N . ALA A 1 200 ? -2.107 -14.328 -4.415 1.00 91.19 200 ALA A N 1
ATOM 1516 C CA . ALA A 1 200 ? -3.046 -14.029 -3.331 1.00 91.19 200 ALA A CA 1
ATOM 1517 C C . ALA A 1 200 ? -4.446 -13.626 -3.821 1.00 91.19 200 ALA A C 1
ATOM 1519 O O . ALA A 1 200 ? -5.320 -13.293 -3.016 1.00 91.19 200 ALA A O 1
ATOM 1520 N N . ARG A 1 201 ? -4.682 -13.642 -5.137 1.00 85.62 201 ARG A N 1
ATOM 1521 C CA . ARG A 1 201 ? -5.925 -13.192 -5.757 1.00 85.62 201 ARG A CA 1
ATOM 1522 C C . ARG A 1 201 ? -7.130 -13.985 -5.266 1.00 85.62 201 ARG A C 1
ATOM 1524 O O . ARG A 1 201 ? -7.350 -15.109 -5.702 1.00 85.62 201 ARG A O 1
ATOM 1531 N N . ALA A 1 202 ? -7.977 -13.354 -4.459 1.00 74.06 202 ALA A N 1
ATOM 1532 C CA . ALA A 1 202 ? -9.296 -13.883 -4.131 1.00 74.06 202 ALA A CA 1
ATOM 1533 C C . ALA A 1 202 ? -10.387 -13.325 -5.058 1.00 74.06 202 ALA A C 1
ATOM 1535 O O . ALA A 1 202 ? -10.198 -12.338 -5.781 1.00 74.06 202 ALA A O 1
ATOM 1536 N N . ALA A 1 203 ? -11.560 -13.960 -5.033 1.00 65.25 203 ALA A N 1
ATOM 1537 C CA . ALA A 1 203 ? -12.741 -13.450 -5.721 1.00 65.25 203 ALA A CA 1
ATOM 1538 C C . ALA A 1 203 ? -13.066 -12.018 -5.249 1.00 65.25 203 ALA A C 1
ATOM 1540 O O . ALA A 1 203 ? -13.058 -11.736 -4.048 1.00 65.25 203 ALA A O 1
ATOM 1541 N N . ARG A 1 204 ? -13.397 -11.118 -6.192 1.00 60.69 204 ARG A N 1
ATOM 1542 C CA . ARG A 1 204 ? -13.747 -9.706 -5.906 1.00 60.69 204 ARG A CA 1
ATOM 1543 C C . ARG A 1 204 ? -14.947 -9.556 -4.967 1.00 60.69 204 ARG A C 1
ATOM 1545 O O . ARG A 1 204 ? -15.113 -8.513 -4.361 1.00 60.69 204 ARG A O 1
ATOM 1552 N N . GLU A 1 205 ? -15.782 -10.582 -4.856 1.00 56.41 205 GLU A N 1
ATOM 1553 C CA . GLU A 1 205 ? -16.929 -10.600 -3.941 1.00 56.41 205 GLU A CA 1
ATOM 1554 C C . GLU A 1 205 ? -16.506 -10.807 -2.477 1.00 56.41 205 GLU A C 1
ATOM 1556 O O . GLU A 1 205 ? -17.255 -10.480 -1.561 1.00 56.41 205 GLU A O 1
ATOM 1561 N N . ARG A 1 206 ? -15.293 -11.332 -2.248 1.00 59.53 206 ARG A N 1
ATOM 1562 C CA . ARG A 1 206 ? -14.724 -11.559 -0.913 1.00 59.53 206 ARG A CA 1
ATOM 1563 C C . ARG A 1 206 ? -13.880 -10.364 -0.461 1.00 59.53 206 ARG A C 1
ATOM 1565 O O . ARG A 1 206 ? -14.026 -9.914 0.673 1.00 59.53 206 ARG A O 1
ATOM 1572 N N . LEU A 1 207 ? -13.036 -9.823 -1.344 1.00 64.44 207 LEU A N 1
ATOM 1573 C CA . LEU A 1 207 ? -12.185 -8.656 -1.078 1.00 64.44 207 LEU A CA 1
ATOM 1574 C C . LEU A 1 207 ? -12.838 -7.377 -1.614 1.00 64.44 207 LEU A C 1
ATOM 1576 O O . LEU A 1 207 ? -13.034 -7.244 -2.819 1.00 64.44 207 LEU A O 1
ATOM 1580 N N . GLY A 1 208 ? -13.143 -6.432 -0.728 1.00 70.81 208 GLY A N 1
ATOM 1581 C CA . GLY A 1 208 ? -13.787 -5.176 -1.097 1.00 70.81 208 GLY A CA 1
ATOM 1582 C C . GLY A 1 208 ? -13.837 -4.189 0.062 1.00 70.81 208 GLY A C 1
ATOM 1583 O O . GLY A 1 208 ? -13.197 -4.383 1.096 1.00 70.81 208 GLY A O 1
ATOM 1584 N N . VAL A 1 209 ? -14.618 -3.125 -0.109 1.00 79.38 209 VAL A N 1
ATOM 1585 C CA . VAL A 1 209 ? -14.717 -2.021 0.855 1.00 79.38 209 VAL A CA 1
ATOM 1586 C C . VAL A 1 209 ? -14.972 -2.547 2.276 1.00 79.38 209 VAL A C 1
ATOM 1588 O O . VAL A 1 209 ? -15.829 -3.403 2.503 1.00 79.38 209 VAL A O 1
ATOM 1591 N N . CYS A 1 210 ? -14.243 -1.994 3.246 1.00 80.19 210 CYS A N 1
ATOM 1592 C CA . CYS A 1 210 ? -14.248 -2.339 4.675 1.00 80.19 210 CYS A CA 1
ATOM 1593 C C . CYS A 1 210 ? -13.565 -3.648 5.071 1.00 80.19 210 CYS A C 1
ATOM 1595 O O . CYS A 1 210 ? -13.527 -3.926 6.274 1.00 80.19 210 CYS A O 1
ATOM 1597 N N . ARG A 1 211 ? -13.105 -4.480 4.130 1.00 83.31 211 ARG A N 1
ATOM 1598 C CA . ARG A 1 211 ? -12.563 -5.804 4.446 1.00 83.31 211 ARG A CA 1
ATOM 1599 C C . ARG A 1 211 ? -11.182 -6.016 3.853 1.00 83.31 211 ARG A C 1
ATOM 1601 O O . ARG A 1 211 ? -10.897 -5.611 2.731 1.00 83.31 211 ARG A O 1
ATOM 1608 N N . LEU A 1 212 ? -10.342 -6.717 4.602 1.00 86.62 212 LEU A N 1
ATOM 1609 C CA . LEU A 1 212 ? -9.019 -7.125 4.157 1.00 86.62 212 LEU A CA 1
ATOM 1610 C C . LEU A 1 212 ? -8.649 -8.446 4.823 1.00 86.62 212 LEU A C 1
ATOM 1612 O O . LEU A 1 212 ? -8.843 -8.614 6.027 1.00 86.62 212 LEU A O 1
ATOM 1616 N N . ASP A 1 213 ? -8.079 -9.368 4.056 1.00 89.19 213 ASP A N 1
ATOM 1617 C CA . ASP A 1 213 ? -7.375 -10.517 4.620 1.00 89.19 213 ASP A CA 1
ATOM 1618 C C . ASP A 1 213 ? -5.915 -10.128 4.895 1.00 89.19 213 ASP A C 1
ATOM 1620 O O . ASP A 1 213 ? -4.986 -10.502 4.182 1.00 89.19 213 ASP A O 1
ATOM 1624 N N . ALA A 1 214 ? -5.721 -9.268 5.899 1.00 86.62 214 ALA A N 1
ATOM 1625 C CA . ALA A 1 214 ? -4.398 -8.734 6.220 1.00 86.62 214 ALA A CA 1
ATOM 1626 C C . ALA A 1 214 ? -3.446 -9.845 6.677 1.00 86.62 214 ALA A C 1
ATOM 1628 O O . ALA A 1 214 ? -2.265 -9.824 6.350 1.00 86.62 214 ALA A O 1
ATOM 1629 N N . VAL A 1 215 ? -3.976 -10.825 7.412 1.00 87.12 215 VAL A N 1
ATOM 1630 C CA . VAL A 1 215 ? -3.208 -11.954 7.936 1.00 87.12 215 VAL A CA 1
ATOM 1631 C C . VAL A 1 215 ? -2.736 -12.840 6.787 1.00 87.12 215 VAL A C 1
ATOM 1633 O O . VAL A 1 215 ? -1.536 -13.082 6.687 1.00 87.12 215 VAL A O 1
ATOM 1636 N N . GLY A 1 216 ? -3.630 -13.253 5.884 1.00 89.44 216 GLY A N 1
ATOM 1637 C CA . GLY A 1 216 ? -3.267 -14.039 4.705 1.00 89.44 216 GLY A CA 1
ATOM 1638 C C . GLY A 1 216 ? -2.248 -13.321 3.821 1.00 89.44 216 GLY A C 1
ATOM 1639 O O . GLY A 1 216 ? -1.237 -13.911 3.445 1.00 89.44 216 GLY A O 1
ATOM 1640 N N . MET A 1 217 ? -2.442 -12.022 3.566 1.00 90.12 217 MET A N 1
ATOM 1641 C CA . MET A 1 217 ? -1.489 -11.204 2.803 1.00 90.12 217 MET A CA 1
ATOM 1642 C C . MET A 1 217 ? -0.099 -11.134 3.457 1.00 90.12 217 MET A C 1
ATOM 1644 O O . MET A 1 217 ? 0.904 -11.299 2.764 1.00 90.12 217 MET A O 1
ATOM 1648 N N . ILE A 1 218 ? -0.033 -10.935 4.779 1.00 88.81 218 ILE A N 1
ATOM 1649 C CA . ILE A 1 218 ? 1.224 -10.913 5.543 1.00 88.81 218 ILE A CA 1
ATOM 1650 C C . ILE A 1 218 ? 1.929 -12.269 5.464 1.00 88.81 218 ILE A C 1
ATOM 1652 O O . ILE A 1 218 ? 3.119 -12.324 5.155 1.00 88.81 218 ILE A O 1
ATOM 1656 N N . PHE A 1 219 ? 1.204 -13.365 5.714 1.00 89.75 219 PHE A N 1
ATOM 1657 C CA . PHE A 1 219 ? 1.781 -14.708 5.666 1.00 89.75 219 PHE A CA 1
ATOM 1658 C C . PHE A 1 219 ? 2.313 -15.037 4.274 1.00 89.75 219 PHE A C 1
ATOM 1660 O O . PHE A 1 219 ? 3.446 -15.491 4.170 1.00 89.75 219 PHE A O 1
ATOM 1667 N N . ASN A 1 220 ? 1.548 -14.739 3.222 1.00 93.38 220 ASN A N 1
ATOM 1668 C CA . ASN A 1 220 ? 1.969 -14.937 1.836 1.00 93.38 220 ASN A CA 1
ATOM 1669 C C . ASN A 1 220 ? 3.247 -14.175 1.483 1.00 93.38 220 ASN A C 1
ATOM 1671 O O . ASN A 1 220 ? 4.094 -14.700 0.765 1.00 93.38 220 ASN A O 1
ATOM 1675 N N . ARG A 1 221 ? 3.396 -12.934 1.960 1.00 91.19 221 ARG A N 1
ATOM 1676 C CA . ARG A 1 221 ? 4.615 -12.157 1.721 1.00 91.19 221 ARG A CA 1
ATOM 1677 C C . ARG A 1 221 ? 5.820 -12.820 2.383 1.00 91.19 221 ARG A C 1
ATOM 1679 O O . ARG A 1 221 ? 6.795 -13.106 1.695 1.00 91.19 221 ARG A O 1
ATOM 1686 N N . VAL A 1 222 ? 5.716 -13.129 3.675 1.00 90.81 222 VAL A N 1
ATOM 1687 C CA . VAL A 1 222 ? 6.824 -13.706 4.453 1.00 90.81 222 VAL A CA 1
ATOM 1688 C C . VAL A 1 222 ? 7.202 -15.106 3.959 1.00 90.81 222 VAL A C 1
ATOM 1690 O O . VAL A 1 222 ? 8.384 -15.427 3.876 1.00 90.81 222 VAL A O 1
ATOM 1693 N N . SER A 1 223 ? 6.224 -15.948 3.614 1.00 93.06 223 SER A N 1
ATOM 1694 C CA . SER A 1 223 ? 6.488 -17.313 3.146 1.00 93.06 223 SER A CA 1
ATOM 1695 C C . SER A 1 223 ? 6.848 -17.395 1.661 1.00 93.06 223 SER A C 1
ATOM 1697 O O . SER A 1 223 ? 7.457 -18.380 1.243 1.00 93.06 223 SER A O 1
ATOM 1699 N N . GLY A 1 224 ? 6.454 -16.403 0.858 1.00 94.44 224 GLY A N 1
ATOM 1700 C CA . GLY A 1 224 ? 6.537 -16.463 -0.599 1.00 94.44 224 GLY A CA 1
ATOM 1701 C C . GLY A 1 224 ? 7.600 -15.579 -1.241 1.00 94.44 224 GLY A C 1
ATOM 1702 O O . GLY A 1 224 ? 8.014 -15.889 -2.353 1.00 94.44 224 GLY A O 1
ATOM 1703 N N . LEU A 1 225 ? 8.051 -14.494 -0.601 1.00 91.69 225 LEU A N 1
ATOM 1704 C CA . LEU A 1 225 ? 8.917 -13.508 -1.265 1.00 91.69 225 LEU A CA 1
ATOM 1705 C C . LEU A 1 225 ? 10.349 -13.422 -0.722 1.00 91.69 225 LEU A C 1
ATOM 1707 O O . LEU A 1 225 ? 11.204 -12.900 -1.431 1.00 91.69 225 LEU A O 1
ATOM 1711 N N . ASP A 1 226 ? 10.631 -13.878 0.500 1.00 86.00 226 ASP A N 1
ATOM 1712 C CA . ASP A 1 226 ? 11.902 -13.554 1.181 1.00 86.00 226 ASP A CA 1
ATOM 1713 C C . ASP A 1 226 ? 12.735 -14.769 1.625 1.00 86.00 226 ASP A C 1
ATOM 1715 O O . ASP A 1 226 ? 13.797 -14.601 2.223 1.00 86.00 226 ASP A O 1
ATOM 1719 N N . ILE A 1 227 ? 12.268 -15.994 1.363 1.00 91.88 227 ILE A N 1
ATOM 1720 C CA . ILE A 1 227 ? 12.867 -17.230 1.906 1.00 91.88 227 ILE A CA 1
ATOM 1721 C C . ILE A 1 227 ? 13.229 -18.276 0.842 1.00 91.88 227 ILE A C 1
ATOM 1723 O O . ILE A 1 227 ? 13.585 -19.404 1.180 1.00 91.88 227 ILE A O 1
ATOM 1727 N N . GLY A 1 228 ? 13.103 -17.928 -0.438 1.00 92.69 228 GLY A N 1
ATOM 1728 C CA . GLY A 1 228 ? 13.449 -18.801 -1.555 1.00 92.69 228 GLY A CA 1
ATOM 1729 C C . GLY A 1 228 ? 14.945 -18.835 -1.868 1.00 92.69 228 GLY A C 1
ATOM 1730 O O . GLY A 1 228 ? 15.722 -18.044 -1.327 1.00 92.69 228 GLY A O 1
ATOM 1731 N N . PRO A 1 229 ? 15.372 -19.744 -2.757 1.00 93.12 229 PRO A N 1
ATOM 1732 C CA . PRO A 1 229 ? 16.735 -19.749 -3.269 1.00 93.12 229 PRO A CA 1
ATOM 1733 C C . PRO A 1 229 ? 17.005 -18.530 -4.178 1.00 93.12 229 PRO A C 1
ATOM 1735 O O . PRO A 1 229 ? 16.071 -17.929 -4.713 1.00 93.12 229 PRO A O 1
ATOM 1738 N N . PRO A 1 230 ? 18.280 -18.156 -4.395 1.00 91.31 230 PRO A N 1
ATOM 1739 C CA . PRO A 1 230 ? 18.635 -17.154 -5.399 1.00 91.31 230 PRO A CA 1
ATOM 1740 C C . PRO A 1 230 ? 18.188 -17.587 -6.812 1.00 91.31 230 PRO A C 1
ATOM 1742 O O . PRO A 1 230 ? 18.090 -18.788 -7.078 1.00 91.31 230 PRO A O 1
ATOM 1745 N N . PRO A 1 231 ? 17.989 -16.636 -7.748 1.00 90.12 231 PRO A N 1
ATOM 1746 C CA . PRO A 1 231 ? 18.381 -15.223 -7.652 1.00 90.12 231 PRO A CA 1
ATOM 1747 C C . PRO A 1 231 ? 17.313 -14.274 -7.087 1.00 90.12 231 PRO A C 1
ATOM 1749 O O . PRO A 1 231 ? 17.661 -13.167 -6.685 1.00 90.12 231 PRO A O 1
ATOM 1752 N N . ASP A 1 232 ? 16.038 -14.664 -7.064 1.00 89.44 232 ASP A N 1
ATOM 1753 C CA . ASP A 1 232 ? 14.931 -13.777 -6.671 1.00 89.44 232 ASP A CA 1
ATOM 1754 C C . ASP A 1 232 ? 14.473 -13.947 -5.212 1.00 89.44 232 ASP A C 1
ATOM 1756 O O . ASP A 1 232 ? 13.747 -13.089 -4.699 1.00 89.44 232 ASP A O 1
ATOM 1760 N N . PHE A 1 233 ? 14.944 -15.008 -4.543 1.00 92.44 233 PHE A N 1
ATOM 1761 C CA . PHE A 1 233 ? 14.611 -15.383 -3.169 1.00 92.44 233 PHE A CA 1
ATOM 1762 C C . PHE A 1 233 ? 13.110 -15.619 -2.940 1.00 92.44 233 PHE A C 1
ATOM 1764 O O . PHE A 1 233 ? 12.621 -15.488 -1.816 1.00 92.44 233 PHE A O 1
ATOM 1771 N N . MET A 1 234 ? 12.368 -15.996 -3.987 1.00 96.00 234 MET A N 1
ATOM 1772 C CA . MET A 1 234 ? 10.930 -16.257 -3.917 1.00 96.00 234 MET A CA 1
ATOM 1773 C C . MET A 1 234 ? 10.609 -17.759 -3.889 1.00 96.00 234 MET A C 1
ATOM 1775 O O . MET A 1 234 ? 11.325 -18.588 -4.442 1.00 96.00 234 MET A O 1
ATOM 1779 N N . ILE A 1 235 ? 9.483 -18.104 -3.261 1.00 96.50 235 ILE A N 1
ATOM 1780 C CA . ILE A 1 235 ? 8.816 -19.411 -3.357 1.00 96.50 235 ILE A CA 1
ATOM 1781 C C . ILE A 1 235 ? 7.348 -19.141 -3.720 1.00 96.50 235 ILE A C 1
ATOM 1783 O O . ILE A 1 235 ? 6.487 -19.119 -2.832 1.00 96.50 235 ILE A O 1
ATOM 1787 N N . PRO A 1 236 ? 7.029 -18.865 -4.998 1.00 95.44 236 PRO A N 1
ATOM 1788 C CA . PRO A 1 236 ? 5.677 -18.488 -5.416 1.00 95.44 236 PRO A CA 1
ATOM 1789 C C . PRO A 1 236 ? 4.598 -19.497 -4.999 1.00 95.44 236 PRO A C 1
ATOM 1791 O O . PRO A 1 236 ? 3.464 -19.118 -4.718 1.00 95.44 236 PRO A O 1
ATOM 1794 N N . GLU A 1 237 ? 4.948 -20.777 -4.887 1.00 95.12 237 GLU A N 1
ATOM 1795 C CA . GLU A 1 237 ? 4.048 -21.865 -4.499 1.00 95.12 237 GLU A CA 1
ATOM 1796 C C . GLU A 1 237 ? 3.542 -21.733 -3.055 1.00 95.12 237 GLU A C 1
ATOM 1798 O O . GLU A 1 237 ? 2.478 -22.274 -2.723 1.00 95.12 237 GLU A O 1
ATOM 1803 N N . ASN A 1 238 ? 4.267 -21.006 -2.198 1.00 95.69 238 ASN A N 1
ATOM 1804 C CA . ASN A 1 238 ? 3.848 -20.707 -0.829 1.00 95.69 238 ASN A CA 1
ATOM 1805 C C . ASN A 1 238 ? 2.767 -19.622 -0.762 1.00 95.69 238 ASN A C 1
ATOM 1807 O O . ASN A 1 238 ? 2.105 -19.494 0.268 1.00 95.69 238 ASN A O 1
ATOM 1811 N N . ILE A 1 239 ? 2.555 -18.871 -1.845 1.00 95.44 239 ILE A N 1
ATOM 1812 C CA . ILE A 1 239 ? 1.537 -17.826 -1.917 1.00 95.44 239 ILE A CA 1
ATOM 1813 C C . ILE A 1 239 ? 0.187 -18.483 -2.194 1.00 95.44 239 ILE A C 1
ATOM 1815 O O . ILE A 1 239 ? -0.036 -19.089 -3.244 1.00 95.44 239 ILE A O 1
ATOM 1819 N N . LYS A 1 240 ? -0.730 -18.371 -1.235 1.00 93.62 240 LYS A N 1
ATOM 1820 C CA . LYS A 1 240 ? -2.093 -18.906 -1.321 1.00 93.62 240 LYS A CA 1
ATOM 1821 C C . LYS A 1 240 ? -3.109 -17.787 -1.475 1.00 93.62 240 LYS A C 1
ATOM 1823 O O . LYS A 1 240 ? -2.845 -16.632 -1.162 1.00 93.62 240 LYS A O 1
ATOM 1828 N N . THR A 1 241 ? -4.301 -18.129 -1.938 1.00 91.94 241 THR A N 1
ATOM 1829 C CA . THR A 1 241 ? -5.418 -17.187 -2.021 1.00 91.94 241 THR A CA 1
ATOM 1830 C C . THR A 1 241 ? -5.691 -16.541 -0.655 1.00 91.94 241 THR A C 1
ATOM 1832 O O . THR A 1 241 ? -5.814 -17.246 0.340 1.00 91.94 241 THR A O 1
ATOM 1835 N N . ALA A 1 242 ? -5.807 -15.211 -0.609 1.00 89.69 242 ALA A N 1
ATOM 1836 C CA . ALA A 1 242 ? -6.173 -14.470 0.600 1.00 89.69 242 ALA A CA 1
ATOM 1837 C C . ALA A 1 242 ? -7.707 -14.347 0.703 1.00 89.69 242 ALA A C 1
ATOM 1839 O O . ALA A 1 242 ? -8.295 -13.317 0.354 1.00 89.69 242 ALA A O 1
ATOM 1840 N N . ASP A 1 243 ? -8.377 -15.444 1.064 1.00 87.62 243 ASP A N 1
ATOM 1841 C CA . ASP A 1 243 ? -9.833 -15.598 0.989 1.00 87.62 243 ASP A CA 1
ATOM 1842 C C . ASP A 1 243 ? -10.572 -15.571 2.334 1.00 87.62 243 ASP A C 1
ATOM 1844 O O . ASP A 1 243 ? -11.781 -15.832 2.358 1.00 87.62 243 ASP A O 1
ATOM 1848 N N . ALA A 1 244 ? -9.901 -15.138 3.409 1.00 89.25 244 ALA A N 1
ATOM 1849 C CA . ALA A 1 244 ? -10.487 -14.934 4.735 1.00 89.25 244 ALA A CA 1
ATOM 1850 C C . ALA A 1 244 ? -10.612 -13.442 5.139 1.00 89.25 244 ALA A C 1
ATOM 1852 O O . ALA A 1 244 ? -10.162 -13.044 6.219 1.00 89.25 244 ALA A O 1
ATOM 1853 N N . PRO A 1 245 ? -11.220 -12.565 4.315 1.00 88.62 245 PRO A N 1
ATOM 1854 C CA . PRO A 1 245 ? -11.250 -11.141 4.599 1.00 88.62 245 PRO A CA 1
ATOM 1855 C C . PRO A 1 245 ? -12.222 -10.796 5.722 1.00 88.62 245 PRO A C 1
ATOM 1857 O O . PRO A 1 245 ? -13.410 -11.132 5.703 1.00 88.62 245 PRO A O 1
ATOM 1860 N N . VAL A 1 246 ? -11.712 -10.033 6.679 1.00 88.19 246 VAL A N 1
ATOM 1861 C CA . VAL A 1 246 ? -12.438 -9.577 7.864 1.00 88.19 246 VAL A CA 1
ATOM 1862 C C . VAL A 1 246 ? -12.544 -8.060 7.863 1.00 88.19 246 VAL A C 1
ATOM 1864 O O . VAL A 1 246 ? -11.787 -7.368 7.182 1.00 88.19 246 VAL A O 1
ATOM 1867 N N . ARG A 1 247 ? -13.503 -7.524 8.622 1.00 87.12 247 ARG A N 1
ATOM 1868 C CA . ARG A 1 247 ? -13.643 -6.072 8.783 1.00 87.12 247 ARG A CA 1
ATOM 1869 C C . ARG A 1 247 ? -12.422 -5.501 9.508 1.00 87.12 247 ARG A C 1
ATOM 1871 O O . ARG A 1 247 ? -11.845 -6.189 10.339 1.00 87.12 247 ARG A O 1
ATOM 1878 N N . TYR A 1 248 ? -12.051 -4.244 9.296 1.00 86.62 248 TYR A N 1
ATOM 1879 C CA . TYR A 1 248 ? -11.072 -3.611 10.192 1.00 86.62 248 TYR A CA 1
ATOM 1880 C C . TYR A 1 248 ? -11.610 -3.607 11.638 1.00 86.62 248 TYR A C 1
ATOM 1882 O O . TYR A 1 248 ? -12.768 -3.236 11.842 1.00 86.62 248 TYR A O 1
ATOM 1890 N N . PRO A 1 249 ? -10.849 -4.068 12.648 1.00 88.31 249 PRO A N 1
ATOM 1891 C CA . PRO A 1 249 ? -11.326 -4.059 14.027 1.00 88.31 249 PRO A CA 1
ATOM 1892 C C . PRO A 1 249 ? -11.448 -2.622 14.549 1.00 88.31 249 PRO A C 1
ATOM 1894 O O . PRO A 1 249 ? -10.671 -1.743 14.177 1.00 88.31 249 PRO A O 1
ATOM 1897 N N . PHE A 1 250 ? -12.413 -2.374 15.431 1.00 88.12 250 PHE A N 1
ATOM 1898 C CA . PHE A 1 250 ? -12.486 -1.108 16.160 1.00 88.12 250 PHE A CA 1
ATOM 1899 C C . PHE A 1 250 ? -11.396 -1.050 17.239 1.00 88.12 250 PHE A C 1
ATOM 1901 O O . PHE A 1 250 ? -11.128 -2.040 17.921 1.00 88.12 250 PHE A O 1
ATOM 1908 N N . LEU A 1 251 ? -10.777 0.116 17.416 1.00 88.25 251 LEU A N 1
ATOM 1909 C CA . LEU A 1 251 ? -9.635 0.289 18.316 1.00 88.25 251 LEU A CA 1
ATOM 1910 C C . LEU A 1 251 ? -10.040 0.603 19.761 1.00 88.25 251 LEU A C 1
ATOM 1912 O O . LEU A 1 251 ? -9.296 0.274 20.680 1.00 88.25 251 LEU A O 1
ATOM 1916 N N . TRP A 1 252 ? -11.222 1.182 19.991 1.00 85.94 252 TRP A N 1
ATOM 1917 C CA . TRP A 1 252 ? -11.634 1.711 21.304 1.00 85.94 252 TRP A CA 1
ATOM 1918 C C . TRP A 1 252 ? -11.738 0.669 22.431 1.00 85.94 252 TRP A C 1
ATOM 1920 O O . TRP A 1 252 ? -11.703 1.032 23.600 1.00 85.94 252 TRP A O 1
ATOM 1930 N N . ASN A 1 253 ? -11.811 -0.627 22.108 1.00 84.44 253 ASN A N 1
ATOM 1931 C CA . ASN A 1 253 ? -11.762 -1.704 23.107 1.00 84.44 253 ASN A CA 1
ATOM 1932 C C . ASN A 1 253 ? -10.451 -2.492 23.084 1.00 84.44 253 ASN A C 1
ATOM 1934 O O . ASN A 1 253 ? -10.252 -3.339 23.953 1.00 84.44 253 ASN A O 1
ATOM 1938 N N . ALA A 1 254 ? -9.553 -2.230 22.132 1.00 85.38 254 ALA A N 1
ATOM 1939 C CA . ALA A 1 254 ? -8.313 -2.983 21.998 1.00 85.38 254 ALA A CA 1
ATOM 1940 C C . ALA A 1 254 ? -7.474 -2.986 23.291 1.00 85.38 254 ALA A C 1
ATOM 1942 O O . ALA A 1 254 ? -7.003 -4.060 23.648 1.00 85.38 254 ALA A O 1
ATOM 1943 N N . PRO A 1 255 ? -7.335 -1.886 24.065 1.00 82.44 255 PRO A N 1
ATOM 1944 C CA . PRO A 1 255 ? -6.570 -1.909 25.318 1.00 82.44 255 PRO A CA 1
ATOM 1945 C C . PRO A 1 255 ? -7.149 -2.820 26.412 1.00 82.44 255 PRO A C 1
ATOM 1947 O O . PRO A 1 255 ? -6.427 -3.200 27.325 1.00 82.44 255 PRO A O 1
ATOM 1950 N N . ARG A 1 256 ? -8.441 -3.172 26.331 1.00 84.69 256 ARG A N 1
ATOM 1951 C CA . ARG A 1 256 ? -9.164 -3.960 27.348 1.00 84.69 256 ARG A CA 1
ATOM 1952 C C . ARG A 1 256 ? -9.315 -5.440 26.988 1.00 84.69 256 ARG A C 1
ATOM 1954 O O . ARG A 1 256 ? -9.851 -6.200 27.783 1.00 84.69 256 ARG A O 1
ATOM 1961 N N . GLN A 1 257 ? -8.922 -5.839 25.782 1.00 87.38 257 GLN A N 1
ATOM 1962 C CA . GLN A 1 257 ? -9.030 -7.223 25.320 1.00 87.38 257 GLN A CA 1
ATOM 1963 C C . GLN A 1 257 ? -7.785 -8.019 25.711 1.00 87.38 257 GLN A C 1
ATOM 1965 O O . GLN A 1 257 ? -6.686 -7.540 25.464 1.00 87.38 257 GLN A O 1
ATOM 1970 N N . ASP A 1 258 ? -7.928 -9.263 26.174 1.00 87.81 258 ASP A N 1
ATOM 1971 C CA . ASP A 1 258 ? -6.781 -10.157 26.438 1.00 87.81 258 ASP A CA 1
ATOM 1972 C C . ASP A 1 258 ? -6.069 -10.612 25.157 1.00 87.81 258 ASP A C 1
ATOM 1974 O O . ASP A 1 258 ? -4.885 -10.964 25.164 1.00 87.81 258 ASP A O 1
ATOM 1978 N N . LYS A 1 259 ? -6.788 -10.606 24.029 1.00 88.44 259 LYS A N 1
ATOM 1979 C CA . LYS A 1 259 ? -6.270 -10.942 22.701 1.00 88.44 259 LYS A CA 1
ATOM 1980 C C . LYS A 1 259 ? -6.841 -9.998 21.647 1.00 88.44 259 LYS A C 1
ATOM 1982 O O . LYS A 1 259 ? -7.985 -9.579 21.762 1.00 88.44 259 LYS A O 1
ATOM 1987 N N . THR A 1 260 ? -6.058 -9.674 20.624 1.00 85.31 260 THR A N 1
ATOM 1988 C CA . THR A 1 260 ? -6.488 -8.837 19.492 1.00 85.31 260 THR A CA 1
ATOM 1989 C C . THR A 1 260 ? -6.450 -9.619 18.182 1.00 85.31 260 THR A C 1
ATOM 1991 O O . THR A 1 260 ? -6.066 -10.792 18.150 1.00 85.31 260 THR A O 1
ATOM 1994 N N . GLN A 1 261 ? -6.837 -8.935 17.099 1.00 83.06 261 GLN A N 1
ATOM 1995 C CA . GLN A 1 261 ? -7.161 -9.501 15.789 1.00 83.06 261 GLN A CA 1
ATOM 1996 C C . GLN A 1 261 ? -8.394 -10.406 15.841 1.00 83.06 261 GLN A C 1
ATOM 1998 O O . GLN A 1 261 ? -8.706 -11.001 16.868 1.00 83.06 261 GLN A O 1
ATOM 2003 N N . TRP A 1 262 ? -9.113 -10.514 14.725 1.00 86.44 262 TRP A N 1
ATOM 2004 C CA . TRP A 1 262 ? -10.363 -11.277 14.692 1.00 86.44 262 TRP A CA 1
ATOM 2005 C C . TRP A 1 262 ? -10.229 -12.742 15.116 1.00 86.44 262 TRP A C 1
ATOM 2007 O O . TRP A 1 262 ? -11.084 -13.190 15.875 1.00 86.44 262 TRP A O 1
ATOM 2017 N N . PRO A 1 263 ? -9.168 -13.482 14.736 1.00 83.88 263 PRO A N 1
ATOM 2018 C CA . PRO A 1 263 ? -9.018 -14.863 15.191 1.00 83.88 263 PRO A CA 1
ATOM 2019 C C . PRO A 1 263 ? -8.504 -14.980 16.637 1.00 83.88 263 PRO A C 1
ATOM 2021 O O . PRO A 1 263 ? -8.359 -16.087 17.145 1.00 83.88 263 PRO A O 1
ATOM 2024 N N . GLY A 1 264 ? -8.186 -13.864 17.307 1.00 85.50 264 GLY A N 1
ATOM 2025 C CA . GLY A 1 264 ? -7.761 -13.867 18.704 1.00 85.50 264 GLY A CA 1
ATOM 2026 C C . GLY A 1 264 ? -6.454 -14.622 18.952 1.00 85.50 264 GLY A C 1
ATOM 2027 O O . GLY A 1 264 ? -6.316 -15.279 19.979 1.00 85.50 264 GLY A O 1
ATOM 2028 N N . PHE A 1 265 ? -5.489 -14.573 18.031 1.00 83.19 265 PHE A N 1
ATOM 2029 C CA . PHE A 1 265 ? -4.189 -15.237 18.218 1.00 83.19 265 PHE A CA 1
ATOM 2030 C C . PHE A 1 265 ? -3.130 -14.323 18.854 1.00 83.19 265 PHE A C 1
ATOM 2032 O O . PHE A 1 265 ? -2.154 -14.797 19.434 1.00 83.19 265 PHE A O 1
ATOM 2039 N N . ALA A 1 266 ? -3.324 -13.005 18.794 1.00 83.75 266 ALA A N 1
ATOM 2040 C CA . ALA A 1 266 ? -2.369 -12.021 19.282 1.00 83.75 266 ALA A CA 1
ATOM 2041 C C . ALA A 1 266 ? -2.611 -11.686 20.766 1.00 83.75 266 ALA A C 1
ATOM 2043 O O . ALA A 1 266 ? -3.536 -10.940 21.078 1.00 83.75 266 ALA A O 1
ATOM 2044 N N . LYS A 1 267 ? -1.770 -12.170 21.693 1.00 84.44 267 LYS A N 1
ATOM 2045 C CA . LYS A 1 267 ? -1.853 -11.847 23.142 1.00 84.44 267 LYS A CA 1
ATOM 2046 C C . LYS A 1 267 ? -1.693 -10.353 23.430 1.00 84.44 267 LYS A C 1
ATOM 2048 O O . LYS A 1 267 ? -0.879 -9.713 22.771 1.00 84.44 267 LYS A O 1
ATOM 2053 N N . ASN A 1 268 ? -2.446 -9.820 24.394 1.00 82.00 268 ASN A N 1
ATOM 2054 C CA . ASN A 1 268 ? -2.437 -8.415 24.825 1.00 82.00 268 ASN A CA 1
ATOM 2055 C C . ASN A 1 268 ? -2.013 -8.246 26.285 1.00 82.00 268 ASN A C 1
ATOM 2057 O O . ASN A 1 268 ? -1.763 -9.228 26.975 1.00 82.00 268 ASN A O 1
ATOM 2061 N N . GLY A 1 269 ? -1.999 -6.996 26.756 1.00 76.56 269 GLY A N 1
ATOM 2062 C CA . GLY A 1 269 ? -1.914 -6.675 28.182 1.00 76.56 269 GLY A CA 1
ATOM 2063 C C . GLY A 1 269 ? -0.538 -6.197 28.638 1.00 76.56 269 GLY A C 1
ATOM 2064 O O . GLY A 1 269 ? -0.353 -5.916 29.815 1.00 76.56 269 GLY A O 1
ATOM 2065 N N . SER A 1 270 ? 0.430 -6.064 27.726 1.00 75.56 270 SER A N 1
ATOM 2066 C CA . SER A 1 270 ? 1.711 -5.404 28.000 1.00 75.56 270 SER A CA 1
ATOM 2067 C C . SER A 1 270 ? 2.270 -4.705 26.758 1.00 75.56 270 SER A C 1
ATOM 2069 O O . SER A 1 270 ? 1.951 -5.072 25.624 1.00 75.56 270 SER A O 1
ATOM 2071 N N . GLY A 1 271 ? 3.136 -3.705 26.957 1.00 67.06 271 GLY A N 1
ATOM 2072 C CA . GLY A 1 271 ? 3.805 -3.009 25.849 1.00 67.06 271 GLY A CA 1
ATOM 2073 C C . GLY A 1 271 ? 4.645 -3.949 24.974 1.00 67.06 271 GLY A C 1
ATOM 2074 O O . GLY A 1 271 ? 4.648 -3.814 23.754 1.00 67.06 271 GLY A O 1
ATOM 2075 N N . ILE A 1 272 ? 5.276 -4.964 25.577 1.00 65.69 272 ILE A N 1
ATOM 2076 C CA . ILE A 1 272 ? 6.101 -5.963 24.875 1.00 65.69 272 ILE A CA 1
ATOM 2077 C C . ILE A 1 272 ? 5.248 -6.822 23.936 1.00 65.69 272 ILE A C 1
ATOM 2079 O O . ILE A 1 272 ? 5.590 -6.981 22.765 1.00 65.69 272 ILE A O 1
ATOM 2083 N N . VAL A 1 273 ? 4.113 -7.349 24.411 1.00 68.19 273 VAL A N 1
ATOM 2084 C CA . VAL A 1 273 ? 3.222 -8.139 23.542 1.00 68.19 273 VAL A CA 1
ATOM 2085 C C . VAL A 1 273 ? 2.514 -7.258 22.512 1.00 68.19 273 VAL A C 1
ATOM 2087 O O . VAL A 1 273 ? 2.238 -7.718 21.408 1.00 68.19 273 VAL A O 1
ATOM 2090 N N . GLY A 1 274 ? 2.285 -5.979 22.832 1.00 62.00 274 GLY A N 1
ATOM 2091 C CA . GLY A 1 274 ? 1.839 -4.959 21.884 1.00 62.00 274 GLY A CA 1
ATOM 2092 C C . GLY A 1 274 ? 2.798 -4.795 20.702 1.00 62.00 274 GLY A C 1
ATOM 2093 O O . GLY A 1 274 ? 2.365 -4.875 19.557 1.00 62.00 274 GLY A O 1
ATOM 2094 N N . LEU A 1 275 ? 4.098 -4.643 20.971 1.00 60.44 275 LEU A N 1
ATOM 2095 C CA . LEU A 1 275 ? 5.142 -4.519 19.946 1.00 60.44 275 LEU A CA 1
ATOM 2096 C C . LEU A 1 275 ? 5.311 -5.798 19.114 1.00 60.44 275 LEU A C 1
ATOM 2098 O O . LEU A 1 275 ? 5.426 -5.721 17.892 1.00 60.44 275 LEU A O 1
ATOM 2102 N N . ALA A 1 276 ? 5.266 -6.975 19.748 1.00 59.44 276 ALA A N 1
ATOM 2103 C CA . ALA A 1 276 ? 5.424 -8.262 19.061 1.00 59.44 276 ALA A CA 1
ATOM 2104 C C . ALA A 1 276 ? 4.367 -8.499 17.962 1.00 59.44 276 ALA A C 1
ATOM 2106 O O . ALA A 1 276 ? 4.641 -9.160 16.964 1.00 59.44 276 ALA A O 1
ATOM 2107 N N . ARG A 1 277 ? 3.168 -7.923 18.102 1.00 63.84 277 ARG A N 1
ATOM 2108 C CA . ARG A 1 277 ? 2.100 -8.004 17.088 1.00 63.84 277 ARG A CA 1
ATOM 2109 C C . ARG A 1 277 ? 2.426 -7.256 15.805 1.00 63.84 277 ARG A C 1
ATOM 2111 O O . ARG A 1 277 ? 2.000 -7.683 14.734 1.00 63.84 277 ARG A O 1
ATOM 2118 N N . ASN A 1 278 ? 3.180 -6.167 15.916 1.00 64.06 278 ASN A N 1
ATOM 2119 C CA . ASN A 1 278 ? 3.528 -5.319 14.783 1.00 64.06 278 ASN A CA 1
ATOM 2120 C C . ASN A 1 278 ? 4.631 -5.953 13.926 1.00 64.06 278 ASN A C 1
ATOM 2122 O O . ASN A 1 278 ? 4.804 -5.555 12.781 1.00 64.06 278 ASN A O 1
ATOM 2126 N N . VAL A 1 279 ? 5.337 -6.976 14.431 1.00 63.56 279 VAL A N 1
ATOM 2127 C CA . VAL A 1 279 ? 6.382 -7.691 13.677 1.00 63.56 279 VAL A CA 1
ATOM 2128 C C . VAL A 1 279 ? 5.824 -8.254 12.370 1.00 63.56 279 VAL A C 1
ATOM 2130 O O . VAL A 1 279 ? 6.405 -8.027 11.317 1.00 63.56 279 VAL A O 1
ATOM 2133 N N . GLY A 1 280 ? 4.659 -8.909 12.403 1.00 61.00 280 GLY A N 1
ATOM 2134 C CA . GLY A 1 280 ? 4.024 -9.420 11.183 1.00 61.00 280 GLY A CA 1
ATOM 2135 C C . GLY A 1 280 ? 3.618 -8.309 10.210 1.00 61.00 280 GLY A C 1
ATOM 2136 O O . GLY A 1 280 ? 3.778 -8.463 9.007 1.00 61.00 280 GLY A O 1
ATOM 2137 N N . GLN A 1 281 ? 3.144 -7.169 10.719 1.00 58.12 281 GLN A N 1
ATOM 2138 C CA . GLN A 1 281 ? 2.770 -6.020 9.885 1.00 58.12 281 GLN A CA 1
ATOM 2139 C C . GLN A 1 281 ? 3.982 -5.351 9.229 1.00 58.12 281 GLN A C 1
ATOM 2141 O O . GLN A 1 281 ? 3.870 -4.887 8.102 1.00 58.12 281 GLN A O 1
ATOM 2146 N N . VAL A 1 282 ? 5.130 -5.319 9.909 1.00 64.62 282 VAL A N 1
ATOM 2147 C CA . VAL A 1 282 ? 6.378 -4.762 9.365 1.00 64.62 282 VAL A CA 1
ATOM 2148 C C . VAL A 1 282 ? 7.023 -5.724 8.368 1.00 64.62 282 VAL A C 1
ATOM 2150 O O . VAL A 1 282 ? 7.470 -5.292 7.314 1.00 64.62 282 VAL A O 1
ATOM 2153 N N . LEU A 1 283 ? 7.063 -7.024 8.676 1.00 61.53 283 LEU A N 1
ATOM 2154 C CA . LEU A 1 283 ? 7.666 -8.026 7.789 1.00 61.53 283 LEU A CA 1
ATOM 2155 C C . LEU A 1 283 ? 6.803 -8.312 6.551 1.00 61.53 283 LEU A C 1
ATOM 2157 O O . LEU A 1 283 ? 7.332 -8.561 5.474 1.00 61.53 283 LEU A O 1
ATOM 2161 N N . GLY A 1 284 ? 5.478 -8.290 6.701 1.00 54.78 284 GLY A N 1
ATOM 2162 C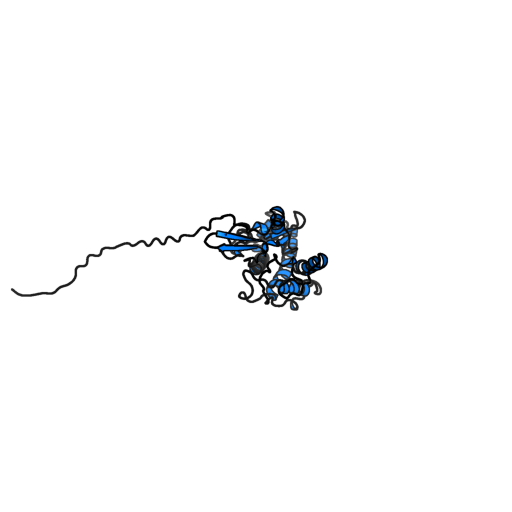 CA . GLY A 1 284 ? 4.532 -8.585 5.625 1.00 54.78 284 GLY A CA 1
ATOM 2163 C C . GLY A 1 284 ? 3.940 -7.363 4.921 1.00 54.78 284 GLY A C 1
ATOM 2164 O O . GLY A 1 284 ? 3.101 -7.548 4.038 1.00 54.78 284 GLY A O 1
ATOM 2165 N N . GLY A 1 285 ? 4.308 -6.146 5.337 1.00 52.75 285 GLY A N 1
ATOM 2166 C CA . GLY A 1 285 ? 3.796 -4.877 4.801 1.00 52.75 285 GLY A CA 1
ATOM 2167 C C . GLY A 1 285 ? 4.664 -4.229 3.734 1.00 52.75 285 GLY A C 1
ATOM 2168 O O . GLY A 1 285 ? 5.662 -4.836 3.284 1.00 52.75 285 GLY A O 1
#

Secondary structure (DSSP, 8-state):
-------------------------------PPPEEPP--TT--HHHHHHHHH-B-S---EEHHHHHH-B-TTSSBTTTTTTGGGB-GGG-SS-GGGTEEEES-GGG-EEEEBGGGTSEEEEEETTEEEEEETS---B-HHHHHHHHHHHHHHHHT-HHHHHHHHHHHTT-SS--HHHHHHHHHHHHHHHHHHHHHHHHT---TTTS-TTEE-HHHHHHHHHHHTSSSPTTT---GGG-------EEPPPSTTGGG-SEESTT--EE-SSHHHHHHHHHHHHH--

pLDDT: mean 80.53, std 18.73, range [34.34, 98.25]

Sequence (285 aa):
MKSVGHTMLRALVLIALTVFVTTRSIAQGTNANPFYVDQGLDWTAAARADFYSRDQGSRLIALSRMQALKQRNGQPFLADGLSRLSTESCNSGQPSHRLSRSGPQDCQVVGMTCSACHTLQIEVNGKVYRVDGGPGFVDFYALLRDLDKAVGEVIASDSSFAPFAAAVLRSAVPDAIDVADLRLQVGGWYLRFHTLMHGARAARERLGVCRLDAVGMIFNRVSGLDIGPPPDFMIPENIKTADAPVRYPFLWNAPRQDKTQWPGFAKNGSGIVGLARNVGQVLGG

InterPro domains:
  IPR047758 Di-heme-cytochrome C peroxidase [NF040606] (43-284)

Organism: NCBI:txid1404411

Foldseek 3Di:
DDDDDDDDDDDDDDDDDDDPPPPPPPPPLPLDDAAEDDLDPVCDPVVVVCQLAAFLQDFQAWPLLQQLFAFPVRHRNCNVLQPVQAPPQPPHDDSPSQWYWDDDPLGTTIGGGNCNQQWDWHDDPSHIYIYGLHGFFGQVLVVLVRVLVRLCQQLVDPVSVLSSQCSSVVHNDDDPVSSVVVSVVSVLSSVLSVLQNVAQDDDVVQRGTQKDLLVLLLQQSLQAQQCQDDDRNGDSVSRHHSRPIDGDDRDSCVQVDQADDPVRPQGHDDPVSVVVVSVSVNNSD

Radius of gyration: 27.02 Å; chains: 1; bounding box: 106×44×82 Å